Protein AF-A0A8T4TEM1-F1 (afdb_monomer_lite)

Secondary structure (DSSP, 8-state):
-HHHHHHHS--EEEEE-----SS-S---HHHHHHTHHHHTT---S--GGGG-HHHHHHHHHHHHHHHHSSEEEEEEEETHHHH-GGGHHHHHHHHHH-SEEEEEE----GGGT-B-TTS-B---SSSSSS-EEEEEEEE-SS---EEEEEE--S-HHHHHHHHHH--GGGS-PEEP---TTT--SS----TTHHHHTTSPPHHHH-S---PPP--S-HHHH--SSHHHHHHHHHHHHTT--TTTHHHHTT-TTHHHHHHHHHHS---GGG-----SBTTB-

Structure (mmCIF, N/CA/C/O backbone):
data_AF-A0A8T4TEM1-F1
#
_entry.id   AF-A0A8T4TEM1-F1
#
loop_
_atom_site.group_PDB
_atom_site.id
_atom_site.type_symbol
_atom_site.label_atom_id
_atom_site.label_alt_id
_atom_site.label_comp_id
_atom_site.label_asym_id
_atom_site.label_entity_id
_atom_site.label_seq_id
_atom_site.pdbx_PDB_ins_code
_atom_site.Cartn_x
_atom_site.Cartn_y
_atom_site.Cartn_z
_atom_site.occupancy
_atom_site.B_iso_or_equiv
_atom_site.auth_seq_id
_atom_site.auth_comp_id
_atom_site.auth_asym_id
_atom_site.auth_atom_id
_atom_site.pdbx_PDB_model_num
ATOM 1 N N . MET A 1 1 ? -19.093 11.225 30.594 1.00 47.06 1 MET A N 1
ATOM 2 C CA . MET A 1 1 ? -18.713 10.011 29.829 1.00 47.06 1 MET A CA 1
ATOM 3 C C . MET A 1 1 ? -17.243 9.981 29.394 1.00 47.06 1 MET A C 1
ATOM 5 O O . MET A 1 1 ? -16.622 8.946 29.568 1.00 47.06 1 MET A O 1
ATOM 9 N N . ALA A 1 2 ? -16.637 11.070 28.895 1.00 47.75 2 ALA A N 1
ATOM 10 C CA . ALA A 1 2 ? -15.212 11.059 28.507 1.00 47.75 2 ALA A CA 1
ATOM 11 C C . ALA A 1 2 ? -14.227 10.836 29.682 1.00 47.75 2 ALA A C 1
ATOM 13 O O . ALA A 1 2 ? -13.204 10.177 29.510 1.00 47.75 2 ALA A O 1
ATOM 14 N N . ASN A 1 3 ? -14.547 11.335 30.885 1.00 43.72 3 ASN A N 1
ATOM 15 C CA . ASN A 1 3 ? -13.678 11.196 32.065 1.00 43.72 3 ASN A CA 1
ATOM 16 C C . ASN A 1 3 ? -13.682 9.786 32.682 1.00 43.72 3 ASN A C 1
ATOM 18 O O . ASN A 1 3 ? -12.648 9.357 33.178 1.00 43.72 3 ASN A O 1
ATOM 22 N N . SER A 1 4 ? -14.787 9.035 32.604 1.00 50.84 4 SER A N 1
ATOM 23 C CA . SER A 1 4 ? -14.849 7.654 33.114 1.00 50.84 4 SER A CA 1
ATOM 24 C C . SER A 1 4 ? -14.088 6.669 32.219 1.00 50.84 4 SER A C 1
ATOM 26 O O . SER A 1 4 ? -13.421 5.765 32.712 1.00 50.84 4 SER A O 1
ATOM 28 N N . ILE A 1 5 ? -14.086 6.894 30.900 1.00 52.56 5 ILE A N 1
ATOM 29 C CA . ILE A 1 5 ? -13.295 6.100 29.946 1.00 52.56 5 ILE A CA 1
ATOM 30 C C . ILE A 1 5 ? -11.786 6.327 30.138 1.00 52.56 5 ILE A C 1
ATOM 32 O O . ILE A 1 5 ? -11.020 5.373 30.057 1.00 52.56 5 ILE A O 1
ATOM 36 N N . LYS A 1 6 ? -11.354 7.559 30.444 1.00 47.91 6 LYS A N 1
ATOM 37 C CA . LYS A 1 6 ? -9.935 7.882 30.685 1.00 47.91 6 LYS A CA 1
ATOM 38 C C . LYS A 1 6 ? -9.348 7.230 31.945 1.00 47.91 6 LYS A C 1
ATOM 40 O O . LYS A 1 6 ? -8.135 7.065 31.999 1.00 47.91 6 LYS A O 1
ATOM 45 N N . LEU A 1 7 ? -10.178 6.890 32.935 1.00 51.00 7 LEU A N 1
ATOM 46 C CA . LEU A 1 7 ? -9.724 6.432 34.254 1.00 51.00 7 LEU A CA 1
ATOM 47 C C . LEU A 1 7 ? -9.862 4.916 34.466 1.00 51.00 7 LEU A C 1
ATOM 49 O O . LEU A 1 7 ? -9.067 4.346 35.205 1.00 51.00 7 LEU A O 1
ATOM 53 N N . GLU A 1 8 ? -10.811 4.244 33.804 1.00 54.62 8 GLU A N 1
ATOM 54 C CA . GLU A 1 8 ? -11.100 2.824 34.083 1.00 54.62 8 GLU A CA 1
ATOM 55 C C . GLU A 1 8 ? -10.641 1.846 32.988 1.00 54.62 8 GLU A C 1
ATOM 57 O O . GLU A 1 8 ? -10.523 0.645 33.241 1.00 54.62 8 GLU A O 1
ATOM 62 N N . LYS A 1 9 ? -10.390 2.317 31.756 1.00 58.56 9 LYS A N 1
ATOM 63 C CA . LYS A 1 9 ? -9.962 1.466 30.630 1.00 58.56 9 LYS A CA 1
ATOM 64 C C . LYS A 1 9 ? -8.954 2.216 29.754 1.00 58.56 9 LYS A C 1
ATOM 66 O O . LYS A 1 9 ? -9.373 3.096 29.007 1.00 58.56 9 LYS A O 1
ATOM 71 N N . PRO A 1 10 ? -7.653 1.875 29.777 1.00 71.56 10 PRO A N 1
ATOM 72 C CA . PRO A 1 10 ? -6.675 2.536 28.920 1.00 71.56 10 PRO A CA 1
ATOM 73 C C . PRO A 1 10 ? -6.972 2.212 27.448 1.00 71.56 10 PRO A C 1
ATOM 75 O O . PRO A 1 10 ? -6.644 1.135 26.954 1.00 71.56 10 PRO A O 1
ATOM 78 N N . ILE A 1 11 ? -7.634 3.133 26.743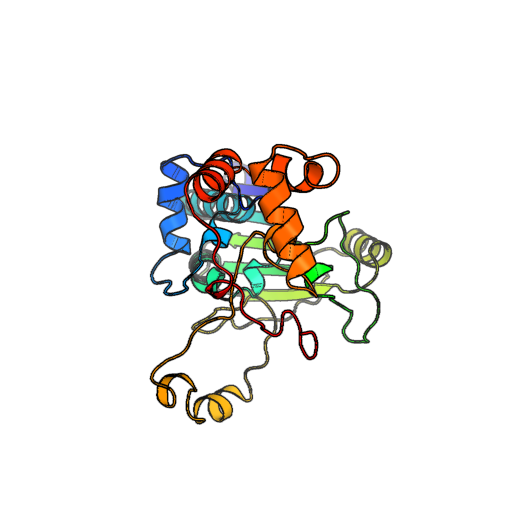 1.00 79.62 11 ILE A N 1
ATOM 79 C CA . ILE A 1 11 ? -7.785 3.074 25.287 1.00 79.62 11 ILE A CA 1
ATOM 80 C C . ILE A 1 11 ? -6.488 3.607 24.687 1.00 79.62 11 ILE A C 1
ATOM 82 O O . ILE A 1 11 ? -6.204 4.802 24.773 1.00 79.62 11 ILE A O 1
ATOM 86 N N . LEU A 1 12 ? -5.702 2.724 24.072 1.00 91.25 12 LEU A N 1
ATOM 87 C CA . LEU A 1 12 ? -4.496 3.134 23.365 1.00 91.25 12 LEU A CA 1
ATOM 88 C C . LEU A 1 12 ? -4.867 3.722 22.000 1.00 91.25 12 LEU A C 1
ATOM 90 O O . LEU A 1 12 ? -5.517 3.063 21.190 1.00 91.25 12 LEU A O 1
ATOM 94 N N . VAL A 1 13 ? -4.405 4.940 21.730 1.00 94.50 13 VAL A N 1
ATOM 95 C CA . VAL A 1 13 ? -4.545 5.596 20.428 1.00 94.50 13 VAL A CA 1
ATOM 96 C C . VAL A 1 13 ? -3.155 5.858 19.861 1.00 94.50 13 VAL A C 1
ATOM 98 O O . VAL A 1 13 ? -2.323 6.479 20.519 1.00 94.50 13 VAL A O 1
ATOM 101 N N . ILE A 1 14 ? -2.899 5.376 18.645 1.00 95.50 14 ILE A N 1
ATOM 102 C CA . ILE A 1 14 ? -1.660 5.630 17.900 1.00 95.50 14 ILE A CA 1
ATOM 103 C C . ILE A 1 14 ? -2.021 6.402 16.638 1.00 95.50 14 ILE A C 1
ATOM 105 O O . ILE A 1 14 ? -2.813 5.925 15.830 1.00 95.50 14 ILE A O 1
ATOM 109 N N . MET A 1 15 ? -1.434 7.579 16.447 1.00 95.69 15 MET A N 1
ATOM 110 C CA . MET A 1 15 ? -1.676 8.401 15.262 1.00 95.69 15 MET A CA 1
ATOM 111 C C . MET A 1 15 ? -0.371 8.892 14.651 1.00 95.69 15 MET A C 1
ATOM 113 O O . MET A 1 15 ? 0.626 9.025 15.360 1.00 95.69 15 MET A O 1
ATOM 117 N N . GLY A 1 16 ? -0.375 9.178 13.349 1.00 93.25 16 GLY A N 1
ATOM 118 C CA . GLY A 1 16 ? 0.769 9.827 12.714 1.00 93.25 16 GLY A CA 1
ATOM 119 C C . GLY A 1 16 ? 0.782 9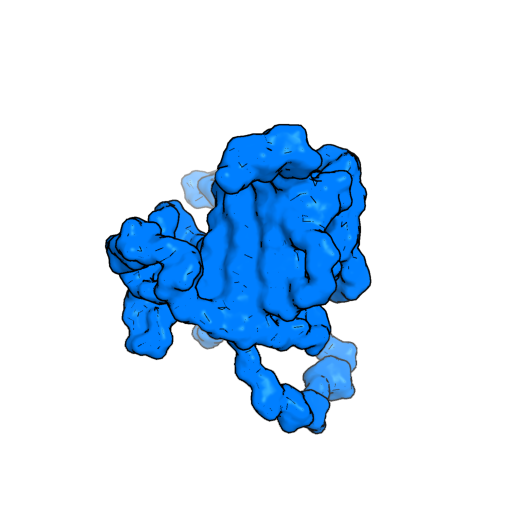.792 11.190 1.00 93.25 16 GLY A C 1
ATOM 120 O O . GLY A 1 16 ? -0.007 9.107 10.544 1.00 93.25 16 GLY A O 1
ATOM 121 N N . ASN A 1 17 ? 1.739 10.528 10.635 1.00 95.62 17 ASN A N 1
ATOM 122 C CA . ASN A 1 17 ? 2.166 10.436 9.245 1.00 95.62 17 ASN A CA 1
ATOM 123 C C . ASN A 1 17 ? 3.531 9.721 9.220 1.00 95.62 17 ASN A C 1
ATOM 125 O O . ASN A 1 17 ? 4.557 10.389 9.373 1.00 95.62 17 ASN A O 1
ATOM 129 N N . PRO A 1 18 ? 3.572 8.376 9.177 1.00 92.00 18 PRO A N 1
ATOM 130 C CA . PRO A 1 18 ? 4.833 7.645 9.189 1.00 92.00 18 PRO A CA 1
ATOM 131 C C . PRO A 1 18 ? 5.673 7.941 7.936 1.00 92.00 18 PRO A C 1
ATOM 133 O O . PRO A 1 18 ? 5.114 8.245 6.889 1.00 92.00 18 PRO A O 1
ATOM 136 N N . PRO A 1 19 ? 7.008 7.827 8.005 1.00 86.19 19 PRO A N 1
ATOM 137 C CA . PRO A 1 19 ? 7.871 8.076 6.852 1.00 86.19 19 PRO A CA 1
ATOM 138 C C . PRO A 1 19 ? 7.664 7.032 5.743 1.00 86.19 19 PRO A C 1
ATOM 140 O O . PRO A 1 19 ? 7.409 5.861 6.025 1.00 86.19 19 PRO A O 1
ATOM 143 N N . TYR A 1 20 ? 7.798 7.455 4.480 1.00 85.00 20 TYR A N 1
ATOM 144 C CA . TYR A 1 20 ? 7.671 6.594 3.295 1.00 85.00 20 TYR A CA 1
ATOM 145 C C . TYR A 1 20 ? 9.069 6.322 2.729 1.00 85.00 20 TYR A C 1
ATOM 147 O O . TYR A 1 20 ? 9.632 7.156 2.019 1.00 85.00 20 TYR A O 1
ATOM 155 N N . SER A 1 21 ? 9.660 5.183 3.082 1.00 82.56 21 SER A N 1
ATOM 156 C CA . SER A 1 21 ? 11.020 4.821 2.679 1.00 82.56 21 SER A CA 1
ATOM 157 C C . SER A 1 21 ? 11.186 3.308 2.585 1.00 82.56 21 SER A C 1
ATOM 159 O O . SER A 1 21 ? 11.299 2.607 3.591 1.00 82.56 21 SER A O 1
ATOM 161 N N . VAL A 1 22 ? 11.258 2.803 1.349 1.00 63.78 22 VAL A N 1
ATOM 162 C CA . VAL A 1 22 ? 11.548 1.387 1.059 1.00 63.78 22 VAL A CA 1
ATOM 163 C C . VAL A 1 22 ? 12.987 1.029 1.452 1.00 63.78 22 VAL A C 1
ATOM 165 O O . VAL A 1 22 ? 13.247 -0.058 1.969 1.00 63.78 22 VAL A O 1
ATOM 168 N N . SER A 1 23 ? 13.940 1.949 1.265 1.00 73.62 23 SER A N 1
ATOM 169 C CA . SER A 1 23 ? 15.321 1.830 1.753 1.00 73.62 23 SER A CA 1
ATOM 170 C C . SER A 1 23 ? 15.410 2.241 3.224 1.00 73.62 23 SER A C 1
ATOM 172 O O . SER A 1 23 ? 16.085 3.202 3.589 1.00 73.62 23 SER A O 1
ATOM 174 N N . SER A 1 24 ? 14.678 1.517 4.061 1.00 69.25 24 SER A N 1
ATOM 175 C CA . SER A 1 24 ? 14.515 1.818 5.477 1.00 69.25 24 SER A CA 1
ATOM 176 C C . SER A 1 24 ? 15.839 1.784 6.250 1.00 69.25 24 SER A C 1
ATOM 178 O O . SER A 1 24 ? 16.618 0.827 6.154 1.00 69.25 24 SER A O 1
ATOM 180 N N . SER A 1 25 ? 16.048 2.796 7.094 1.00 69.94 25 SER A N 1
ATOM 181 C CA . SER A 1 25 ? 17.110 2.812 8.112 1.00 69.94 25 SER A CA 1
ATOM 182 C C . SER A 1 25 ? 16.730 1.996 9.356 1.00 69.94 25 SER A C 1
ATOM 184 O O . SER A 1 25 ? 17.594 1.620 10.147 1.00 69.94 25 SER A O 1
ATOM 186 N N . ASN A 1 26 ? 15.444 1.670 9.532 1.00 70.94 26 ASN A N 1
ATOM 187 C CA . ASN A 1 26 ? 14.944 0.884 10.655 1.00 70.94 26 ASN A CA 1
ATOM 188 C C . ASN A 1 26 ? 15.112 -0.622 10.399 1.00 70.94 26 ASN A C 1
ATOM 190 O O . ASN A 1 26 ? 14.206 -1.315 9.921 1.00 70.94 26 ASN A O 1
ATOM 194 N N . LYS A 1 27 ? 16.304 -1.130 10.718 1.00 81.12 27 LYS A N 1
ATOM 195 C CA . LYS A 1 27 ? 16.705 -2.533 10.513 1.00 81.12 27 LYS A CA 1
ATOM 196 C C . LYS A 1 27 ? 16.926 -3.299 11.819 1.00 81.12 27 LYS A C 1
ATOM 198 O O . LYS A 1 27 ? 17.686 -4.260 11.839 1.00 81.12 27 LYS A O 1
ATOM 203 N N . SER A 1 28 ? 16.290 -2.881 12.916 1.00 87.12 28 SER A N 1
ATOM 204 C CA . SER A 1 28 ? 16.418 -3.616 14.181 1.00 87.12 28 SER A CA 1
ATOM 205 C C . SER A 1 28 ? 15.922 -5.062 14.033 1.00 87.12 28 SER A C 1
ATOM 207 O O . SER A 1 28 ? 14.919 -5.326 13.365 1.00 87.12 28 SER A O 1
ATOM 209 N N . GLU A 1 29 ? 16.593 -6.020 14.676 1.00 90.88 29 GLU A N 1
ATOM 210 C CA . GLU A 1 29 ? 16.186 -7.434 14.616 1.00 90.88 29 GLU A CA 1
ATOM 211 C C . GLU A 1 29 ? 14.743 -7.640 15.089 1.00 90.88 29 GLU A C 1
ATOM 213 O O . GLU A 1 29 ? 13.999 -8.461 14.548 1.00 90.88 29 GLU A O 1
ATOM 218 N N . TRP A 1 30 ? 14.325 -6.837 16.070 1.00 93.31 30 TRP A N 1
ATOM 219 C CA . TRP A 1 30 ? 12.977 -6.844 16.614 1.00 93.31 30 TRP A CA 1
ATOM 220 C C . TRP A 1 30 ? 11.912 -6.533 15.552 1.00 93.31 30 TRP A C 1
ATOM 222 O O . TRP A 1 30 ? 10.980 -7.325 15.383 1.00 93.31 30 TRP A O 1
ATOM 232 N N . ILE A 1 31 ? 12.055 -5.434 14.792 1.00 90.06 31 ILE A N 1
ATOM 233 C CA . ILE A 1 31 ? 11.062 -5.081 13.764 1.00 90.06 31 ILE A CA 1
ATOM 234 C C . ILE A 1 31 ? 11.095 -6.073 12.601 1.00 90.06 31 ILE A C 1
ATOM 236 O O . ILE A 1 31 ? 10.043 -6.439 12.082 1.00 90.06 31 ILE A O 1
ATOM 240 N N . ILE A 1 32 ? 12.276 -6.581 12.235 1.00 90.56 32 ILE A N 1
ATOM 241 C CA . ILE A 1 32 ? 12.422 -7.597 11.183 1.00 90.56 32 ILE A CA 1
ATOM 242 C C . ILE A 1 32 ? 11.679 -8.879 11.572 1.00 90.56 32 ILE A C 1
ATOM 244 O O . ILE A 1 32 ? 10.962 -9.453 10.749 1.00 90.56 32 ILE A O 1
ATOM 248 N N . LYS A 1 33 ? 11.800 -9.319 12.831 1.00 94.25 33 LYS A N 1
ATOM 249 C CA . LYS A 1 33 ? 11.066 -10.482 13.345 1.00 94.25 33 LYS A CA 1
ATOM 250 C C . LYS A 1 33 ? 9.558 -10.243 13.327 1.00 94.25 33 LYS A C 1
ATOM 252 O O . LYS A 1 33 ? 8.823 -11.133 12.914 1.00 94.25 33 LYS A O 1
ATOM 257 N N . LEU A 1 34 ? 9.113 -9.053 13.726 1.00 93.88 34 LEU A N 1
ATOM 258 C CA . LEU A 1 34 ? 7.698 -8.683 13.754 1.00 93.88 34 LEU A CA 1
ATOM 259 C C . LEU A 1 34 ? 7.076 -8.615 12.345 1.00 93.88 34 LEU A C 1
ATOM 261 O O . LEU A 1 34 ? 5.932 -9.013 12.135 1.00 93.88 34 LEU A O 1
ATOM 265 N N . MET A 1 35 ? 7.853 -8.158 11.362 1.00 95.38 35 MET A N 1
ATOM 266 C CA . MET A 1 35 ? 7.457 -8.067 9.955 1.00 95.38 35 MET A CA 1
ATOM 267 C C . MET A 1 35 ? 7.279 -9.426 9.265 1.00 95.38 35 MET A C 1
ATOM 269 O O . MET A 1 35 ? 6.692 -9.475 8.182 1.00 95.38 35 MET A O 1
ATOM 273 N N . LYS A 1 36 ? 7.738 -10.535 9.865 1.00 95.19 36 LYS A N 1
ATOM 274 C CA . LYS A 1 36 ? 7.571 -11.882 9.288 1.00 95.19 36 LYS A CA 1
ATOM 275 C C . LYS A 1 36 ? 6.104 -12.234 9.042 1.00 95.19 36 LYS A C 1
ATOM 277 O O . LYS A 1 36 ? 5.812 -12.861 8.028 1.00 95.19 36 LYS A O 1
ATOM 282 N N . ASP A 1 37 ? 5.192 -11.769 9.895 1.00 94.56 37 ASP A N 1
ATOM 283 C CA . ASP A 1 37 ? 3.752 -12.023 9.745 1.00 94.56 37 ASP A CA 1
ATOM 284 C C . ASP A 1 37 ? 3.210 -11.452 8.425 1.00 94.56 37 ASP A C 1
ATOM 286 O O . ASP A 1 37 ? 2.434 -12.099 7.726 1.00 94.56 37 ASP A O 1
ATOM 290 N N . TYR A 1 38 ? 3.701 -10.279 8.014 1.00 96.56 38 TYR A N 1
ATOM 291 C CA . TYR A 1 38 ? 3.299 -9.625 6.764 1.00 96.56 38 TYR A CA 1
ATOM 292 C C . TYR A 1 38 ? 3.938 -10.241 5.516 1.00 96.56 38 TYR A C 1
ATOM 294 O O . TYR A 1 38 ? 3.522 -9.925 4.402 1.00 96.56 38 TYR A O 1
ATOM 302 N N . LYS A 1 39 ? 4.940 -11.109 5.681 1.00 95.25 39 LYS A N 1
ATOM 303 C CA . LYS A 1 39 ? 5.686 -11.742 4.581 1.00 95.25 39 LYS A CA 1
ATOM 304 C C . LYS A 1 39 ? 5.442 -13.246 4.467 1.00 95.25 39 LYS A C 1
ATOM 306 O O . LYS A 1 39 ? 6.010 -13.898 3.593 1.00 95.25 39 LYS A O 1
ATOM 311 N N . LYS A 1 40 ? 4.623 -13.807 5.355 1.00 93.81 40 LYS A N 1
ATOM 312 C CA . LYS A 1 40 ? 4.403 -15.247 5.468 1.00 93.81 40 LYS A CA 1
ATOM 313 C C . LYS A 1 40 ? 3.777 -15.826 4.192 1.00 93.81 40 LYS A C 1
ATOM 315 O O . LYS A 1 40 ? 2.823 -15.270 3.663 1.00 93.81 40 LYS A O 1
ATOM 320 N N . ASP A 1 41 ? 4.272 -16.962 3.709 1.00 90.25 41 ASP A N 1
ATOM 321 C CA . ASP A 1 41 ? 3.706 -17.695 2.561 1.00 90.25 41 ASP A CA 1
ATOM 322 C C . ASP A 1 41 ? 3.561 -16.858 1.264 1.00 90.25 41 ASP A C 1
ATOM 324 O O . ASP A 1 41 ? 2.704 -17.130 0.417 1.00 90.25 41 ASP A O 1
ATOM 328 N N . LEU A 1 42 ? 4.381 -15.813 1.096 1.00 92.06 42 LEU A N 1
ATOM 329 C CA . LEU A 1 42 ? 4.498 -15.084 -0.167 1.00 92.06 42 LEU A CA 1
ATOM 330 C C . LEU A 1 42 ? 5.441 -15.833 -1.114 1.00 92.06 42 LEU A C 1
ATOM 332 O O . LEU A 1 42 ? 6.491 -16.319 -0.700 1.00 92.06 42 LEU A O 1
ATOM 336 N N . LYS A 1 43 ? 5.052 -15.927 -2.389 1.00 88.56 43 LYS A N 1
ATOM 337 C CA . LYS A 1 43 ? 5.814 -16.620 -3.448 1.00 88.56 43 LYS A CA 1
ATOM 338 C C . LYS A 1 43 ? 6.318 -15.658 -4.527 1.00 88.56 43 LYS A C 1
ATOM 340 O O . LYS A 1 43 ? 6.908 -16.077 -5.517 1.00 88.56 43 LYS A O 1
ATOM 345 N N . GLU A 1 44 ? 6.046 -14.368 -4.367 1.00 89.62 44 GLU A N 1
ATOM 346 C CA . GLU A 1 44 ? 6.443 -13.326 -5.299 1.00 89.62 44 GLU A CA 1
ATOM 347 C C . GLU A 1 44 ? 7.954 -13.132 -5.281 1.00 89.62 44 GLU A C 1
ATOM 349 O O . GLU A 1 44 ? 8.582 -13.114 -4.225 1.00 89.62 44 GLU A O 1
ATOM 354 N N . ARG A 1 45 ? 8.526 -12.918 -6.468 1.00 83.25 45 ARG A N 1
ATOM 355 C CA . ARG A 1 45 ? 9.976 -12.756 -6.640 1.00 83.25 45 ARG A CA 1
ATOM 356 C C . ARG A 1 45 ? 10.531 -11.542 -5.893 1.00 83.25 45 ARG A C 1
ATOM 358 O O . ARG A 1 45 ? 11.641 -11.604 -5.382 1.00 83.25 45 ARG A O 1
ATOM 365 N N . ASN A 1 46 ? 9.770 -10.447 -5.835 1.00 86.75 46 ASN A N 1
ATOM 366 C CA . ASN A 1 46 ? 10.173 -9.228 -5.142 1.00 86.75 46 ASN A CA 1
ATOM 367 C C . ASN A 1 46 ? 9.146 -8.832 -4.075 1.00 86.75 46 ASN A C 1
ATOM 369 O O . ASN A 1 46 ? 8.085 -8.294 -4.390 1.00 86.75 46 ASN A O 1
ATOM 373 N N . ILE A 1 47 ? 9.500 -9.068 -2.812 1.00 90.88 47 ILE A N 1
ATOM 374 C CA . ILE A 1 47 ? 8.726 -8.646 -1.636 1.00 90.88 47 ILE A CA 1
ATOM 375 C C . ILE A 1 47 ? 9.396 -7.500 -0.865 1.00 90.88 47 ILE A C 1
ATOM 377 O O . ILE A 1 47 ? 8.892 -7.101 0.182 1.00 90.88 47 ILE A O 1
ATOM 381 N N . GLN A 1 48 ? 10.510 -6.955 -1.373 1.00 88.56 48 GLN A N 1
ATOM 382 C CA . GLN A 1 48 ? 11.242 -5.852 -0.742 1.00 88.56 48 GLN A CA 1
ATOM 383 C C . GLN A 1 48 ? 10.363 -4.630 -0.429 1.00 88.56 48 GLN A C 1
ATOM 385 O O . GLN A 1 48 ? 10.574 -4.036 0.626 1.00 88.56 48 GLN A O 1
ATOM 390 N N . PRO A 1 49 ? 9.349 -4.249 -1.240 1.00 91.88 49 PRO A N 1
ATOM 391 C CA . PRO A 1 49 ? 8.518 -3.099 -0.890 1.00 91.88 49 PRO A CA 1
ATOM 392 C C . PRO A 1 49 ? 7.733 -3.269 0.422 1.00 91.88 49 PRO A C 1
ATOM 394 O O . PRO 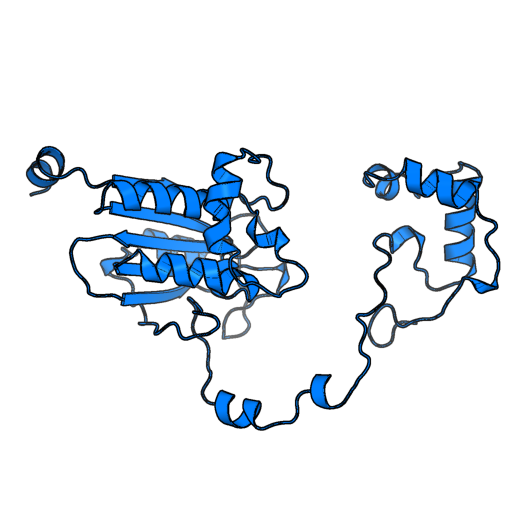A 1 49 ? 7.294 -2.275 0.984 1.00 91.88 49 PRO A O 1
ATOM 397 N N . LEU A 1 50 ? 7.602 -4.492 0.960 1.00 93.56 50 LEU A N 1
ATOM 398 C CA . LEU A 1 50 ? 7.030 -4.715 2.294 1.00 93.56 50 LEU A CA 1
ATOM 399 C C . LEU A 1 50 ? 7.925 -4.212 3.437 1.00 93.56 50 LEU A C 1
ATOM 401 O O . LEU A 1 50 ? 7.455 -4.132 4.567 1.00 93.56 50 LEU A O 1
ATOM 405 N N . ASP A 1 51 ? 9.196 -3.898 3.176 1.00 92.31 51 ASP A N 1
ATOM 406 C CA . ASP A 1 51 ? 10.128 -3.329 4.159 1.00 92.31 51 ASP A CA 1
ATOM 407 C C . ASP A 1 51 ? 10.046 -1.804 4.290 1.00 92.31 51 ASP A C 1
ATOM 409 O O . ASP A 1 51 ? 10.849 -1.222 5.026 1.00 92.31 51 ASP A O 1
ATOM 413 N N . ASP A 1 52 ? 9.087 -1.170 3.613 1.00 94.19 52 ASP A N 1
ATOM 414 C CA . ASP A 1 52 ? 8.840 0.264 3.731 1.00 94.19 52 ASP A CA 1
ATOM 415 C C . ASP A 1 52 ? 8.541 0.667 5.188 1.00 94.19 52 ASP A C 1
ATOM 417 O O . ASP A 1 52 ? 7.823 -0.024 5.923 1.00 94.19 52 ASP A O 1
ATOM 421 N N . ASP A 1 53 ? 9.101 1.795 5.620 1.00 93.81 53 ASP A N 1
ATOM 422 C CA . ASP A 1 53 ? 8.972 2.298 6.984 1.00 93.81 53 ASP A CA 1
ATOM 423 C C . ASP A 1 53 ? 7.520 2.557 7.411 1.00 93.81 53 ASP A C 1
ATOM 425 O O . ASP A 1 53 ? 7.183 2.324 8.578 1.00 93.81 53 ASP A O 1
ATOM 429 N N . TYR A 1 54 ? 6.622 2.935 6.495 1.00 95.69 54 TYR A N 1
ATOM 430 C CA . TYR A 1 54 ? 5.207 3.096 6.851 1.00 95.69 54 TYR A CA 1
ATOM 431 C C . TYR A 1 54 ? 4.551 1.753 7.195 1.00 95.69 54 TYR A C 1
ATOM 433 O O . TYR A 1 54 ? 3.729 1.677 8.111 1.00 95.69 54 TYR A O 1
ATOM 441 N N . ILE A 1 55 ? 4.953 0.670 6.523 1.00 96.75 55 ILE A N 1
ATOM 442 C CA . ILE A 1 55 ? 4.454 -0.681 6.800 1.00 96.75 55 ILE A CA 1
ATOM 443 C C . ILE A 1 55 ? 4.983 -1.153 8.154 1.00 96.75 55 ILE A C 1
ATOM 445 O O . ILE A 1 55 ? 4.220 -1.692 8.962 1.00 96.75 55 ILE A O 1
ATOM 449 N N . LYS A 1 56 ? 6.264 -0.892 8.443 1.00 95.56 56 LYS A N 1
ATOM 450 C CA . LYS A 1 56 ? 6.863 -1.170 9.757 1.00 95.56 56 LYS A CA 1
ATOM 451 C C . LYS A 1 56 ? 6.151 -0.411 10.868 1.00 95.56 56 LYS A C 1
ATOM 453 O O . LYS A 1 56 ? 5.879 -0.995 11.917 1.00 95.56 56 LYS A O 1
ATOM 458 N N . PHE A 1 57 ? 5.796 0.852 10.635 1.00 96.12 57 PHE A N 1
ATOM 459 C CA . PHE A 1 57 ? 5.007 1.634 11.581 1.00 96.12 57 PHE A CA 1
ATOM 460 C C . PHE A 1 57 ? 3.627 1.013 11.817 1.00 96.12 57 PHE A C 1
ATOM 462 O O . PHE A 1 57 ? 3.242 0.819 12.970 1.00 96.12 57 PHE A O 1
ATOM 469 N N . ILE A 1 58 ? 2.905 0.627 10.757 1.00 97.31 58 ILE A N 1
ATOM 470 C CA . ILE A 1 58 ? 1.605 -0.053 10.884 1.00 97.31 58 ILE A CA 1
ATOM 471 C C . ILE A 1 58 ? 1.757 -1.347 11.688 1.00 97.31 58 ILE A C 1
ATOM 473 O O . ILE A 1 58 ? 0.969 -1.598 12.599 1.00 97.31 58 ILE A O 1
ATOM 477 N N . ARG A 1 59 ? 2.783 -2.157 11.403 1.00 96.94 59 ARG A N 1
ATOM 478 C CA . ARG A 1 59 ? 3.024 -3.418 12.116 1.00 96.94 59 ARG A CA 1
ATOM 479 C C . ARG A 1 59 ? 3.369 -3.192 13.591 1.00 96.94 59 ARG A C 1
ATOM 481 O O . ARG A 1 59 ? 2.857 -3.925 14.442 1.00 96.94 59 ARG A O 1
ATOM 488 N N . PHE A 1 60 ? 4.199 -2.190 13.893 1.00 95.69 60 PHE A N 1
ATOM 489 C CA . PHE A 1 60 ? 4.506 -1.748 15.258 1.00 95.69 60 PHE A CA 1
ATOM 490 C C . PHE A 1 60 ? 3.231 -1.327 15.995 1.00 95.69 60 PHE A C 1
ATOM 492 O O . PHE A 1 60 ? 2.973 -1.784 17.110 1.00 95.69 60 PHE A O 1
ATOM 499 N N . ALA A 1 61 ? 2.417 -0.485 15.359 1.00 96.00 61 ALA A N 1
ATOM 500 C CA . ALA A 1 61 ? 1.187 0.027 15.937 1.00 96.00 61 ALA A CA 1
ATOM 501 C C . ALA A 1 61 ? 0.183 -1.110 16.182 1.00 96.00 61 ALA A C 1
ATOM 503 O O . ALA A 1 61 ? -0.365 -1.211 17.278 1.00 96.00 61 ALA A O 1
ATOM 504 N N . GLN A 1 62 ? 0.028 -2.033 15.225 1.00 96.19 62 GLN A N 1
ATOM 505 C CA . GLN A 1 62 ? -0.765 -3.253 15.398 1.00 96.19 62 GLN A CA 1
ATOM 506 C C . GLN A 1 62 ? -0.297 -4.041 16.626 1.00 96.19 62 GLN A C 1
ATOM 508 O O . GLN A 1 62 ? -1.110 -4.364 17.489 1.00 96.19 62 GLN A O 1
ATOM 513 N N . TRP A 1 63 ? 1.008 -4.307 16.747 1.00 95.69 63 TRP A N 1
ATOM 514 C CA . TRP A 1 63 ? 1.562 -5.042 17.887 1.00 95.69 63 TRP A CA 1
ATOM 515 C C . TRP A 1 63 ? 1.263 -4.361 19.229 1.00 95.69 63 TRP A C 1
ATOM 517 O O . TRP A 1 63 ? 0.886 -5.032 20.190 1.00 95.69 63 TRP A O 1
ATOM 527 N N . LYS A 1 64 ? 1.380 -3.030 19.304 1.00 93.88 64 LYS A N 1
ATOM 528 C CA . LYS A 1 64 ? 1.047 -2.262 20.514 1.00 93.88 64 LYS A CA 1
ATOM 529 C C . LYS A 1 64 ? -0.437 -2.341 20.880 1.00 93.88 64 LYS A C 1
ATOM 531 O O . LYS A 1 64 ? -0.764 -2.445 22.065 1.00 93.88 64 LYS A O 1
ATOM 536 N N . ILE A 1 65 ? -1.328 -2.309 19.890 1.00 93.44 65 ILE A N 1
ATOM 537 C CA . ILE A 1 65 ? -2.776 -2.441 20.106 1.00 93.44 65 ILE A CA 1
ATOM 538 C C . ILE A 1 65 ? -3.140 -3.858 20.561 1.00 93.44 65 ILE A C 1
ATOM 540 O O . ILE A 1 65 ? -3.961 -4.012 21.464 1.00 93.44 65 ILE A O 1
ATOM 544 N N . GLU A 1 66 ? -2.490 -4.890 20.016 1.00 91.19 66 GLU A N 1
ATOM 545 C CA . GLU A 1 66 ? -2.680 -6.283 20.447 1.00 91.19 66 GLU A CA 1
ATOM 546 C C . GLU A 1 66 ? -2.411 -6.467 21.950 1.00 91.19 66 GLU A C 1
ATOM 548 O O . GLU A 1 66 ? -3.143 -7.208 22.606 1.00 91.19 66 GLU A O 1
ATOM 553 N N . GLN A 1 67 ? -1.435 -5.745 22.518 1.00 90.19 67 GLN A N 1
ATOM 554 C CA . GLN A 1 67 ? -1.155 -5.798 23.960 1.00 90.19 67 GLN A CA 1
ATOM 555 C C . GLN A 1 67 ? -2.268 -5.159 24.807 1.00 90.19 67 GLN A C 1
ATOM 557 O O . GLN A 1 67 ? -2.551 -5.628 25.907 1.00 90.19 67 GLN A O 1
ATOM 562 N N . ASN A 1 68 ? -2.921 -4.109 24.297 1.00 85.62 68 ASN A N 1
ATOM 563 C CA . ASN A 1 68 ? -3.949 -3.359 25.029 1.00 85.62 68 ASN A CA 1
ATOM 564 C C . ASN A 1 68 ? -5.377 -3.882 24.802 1.00 85.62 68 ASN A C 1
ATOM 566 O O . ASN A 1 68 ? -6.291 -3.487 25.524 1.00 85.62 68 ASN A O 1
ATOM 570 N N . LYS A 1 69 ? -5.586 -4.788 23.831 1.00 85.69 69 LYS A N 1
ATOM 571 C CA . LYS A 1 69 ? -6.867 -5.426 23.438 1.00 85.69 69 LYS A CA 1
ATOM 572 C C . LYS A 1 69 ? -7.992 -4.479 22.992 1.00 85.69 69 LYS A C 1
ATOM 574 O O . LYS A 1 69 ? -8.921 -4.943 22.339 1.00 85.69 69 LYS A O 1
ATOM 579 N N . ILE A 1 70 ? -7.928 -3.194 23.331 1.00 92.00 70 ILE A N 1
ATOM 580 C CA . ILE A 1 70 ? -8.809 -2.112 22.894 1.00 92.00 70 ILE A CA 1
ATOM 581 C C . ILE A 1 70 ? -7.919 -0.945 22.475 1.00 92.00 70 ILE A C 1
ATOM 583 O O . ILE A 1 70 ? -6.980 -0.581 23.184 1.00 92.00 70 ILE A O 1
ATOM 587 N N . GLY A 1 71 ? -8.231 -0.336 21.340 1.00 94.94 71 GLY A N 1
ATOM 588 C CA . GLY A 1 71 ? -7.526 0.849 20.888 1.00 94.94 71 GLY A CA 1
ATOM 589 C C . GLY A 1 71 ? -7.807 1.187 19.435 1.00 94.94 71 GLY A C 1
ATOM 590 O O . GLY A 1 71 ? -8.619 0.542 18.772 1.00 94.94 71 GLY A O 1
ATOM 591 N N . MET A 1 72 ? -7.119 2.208 18.946 1.00 96.25 72 MET A N 1
ATOM 592 C CA . MET A 1 72 ? -7.262 2.700 17.584 1.00 96.25 72 MET A CA 1
ATOM 593 C C . MET A 1 72 ? -5.909 3.104 17.002 1.00 96.25 72 MET A C 1
ATOM 595 O O . MET A 1 72 ? -5.047 3.632 17.705 1.00 96.25 72 MET A O 1
ATOM 599 N N . ILE A 1 73 ? -5.750 2.888 15.700 1.00 97.88 73 ILE A N 1
ATOM 600 C CA . ILE A 1 73 ? -4.674 3.458 14.889 1.00 97.88 73 ILE A CA 1
ATOM 601 C C . ILE A 1 73 ? -5.313 4.434 13.905 1.00 97.88 73 ILE A C 1
ATOM 603 O O . ILE A 1 73 ? -6.295 4.057 13.280 1.00 97.88 73 ILE A O 1
ATOM 607 N N . GLY A 1 74 ? -4.776 5.644 13.754 1.00 98.00 74 GLY A N 1
ATOM 608 C CA . GLY A 1 74 ? -5.224 6.624 12.760 1.00 98.00 74 GLY A CA 1
ATOM 609 C C . GLY A 1 74 ? -4.041 7.246 12.027 1.00 98.00 74 GLY A C 1
ATOM 610 O O . GLY A 1 74 ? -3.280 8.011 12.616 1.00 98.00 74 GLY A O 1
ATOM 611 N N . ILE A 1 75 ? -3.854 6.910 10.755 1.00 98.12 75 ILE A N 1
ATOM 612 C CA . ILE A 1 75 ? -2.662 7.305 9.996 1.00 98.12 75 ILE A CA 1
ATOM 613 C C . ILE A 1 75 ? -3.003 7.840 8.616 1.00 98.12 75 ILE A C 1
ATOM 615 O O . ILE A 1 75 ? -3.998 7.441 8.022 1.00 98.12 75 ILE A O 1
ATOM 619 N N . ILE A 1 76 ? -2.116 8.675 8.082 1.00 98.06 76 ILE A N 1
ATOM 620 C CA . ILE A 1 76 ? -2.030 8.952 6.648 1.00 98.06 76 ILE A CA 1
ATOM 621 C C . ILE A 1 76 ? -0.750 8.319 6.109 1.00 98.06 76 ILE A C 1
ATOM 623 O O . ILE A 1 76 ? 0.330 8.533 6.653 1.00 98.06 76 ILE A O 1
ATOM 627 N N . SER A 1 77 ? -0.865 7.477 5.087 1.00 97.62 77 SER A N 1
ATOM 628 C CA . SER A 1 77 ? 0.269 6.716 4.554 1.00 97.62 77 SER A CA 1
ATOM 629 C C . SER A 1 77 ? 0.152 6.499 3.051 1.00 97.62 77 SER A C 1
ATOM 631 O O . SER A 1 77 ? -0.907 6.738 2.471 1.00 97.62 77 SER A O 1
ATOM 633 N N . ASN A 1 78 ? 1.226 6.018 2.425 1.00 96.94 78 ASN A N 1
ATOM 634 C CA . ASN A 1 78 ? 1.191 5.518 1.054 1.00 96.94 78 ASN A CA 1
ATOM 635 C C . ASN A 1 78 ? 0.057 4.482 0.886 1.00 96.94 78 ASN A C 1
ATOM 637 O O . ASN A 1 78 ? -0.060 3.550 1.681 1.00 96.94 78 ASN A O 1
ATOM 641 N N . ASN A 1 79 ? -0.771 4.630 -0.150 1.00 97.00 79 ASN A N 1
ATOM 642 C CA . ASN A 1 79 ? -1.964 3.802 -0.360 1.00 97.00 79 ASN A CA 1
ATOM 643 C C . ASN A 1 79 ? -1.692 2.445 -1.042 1.00 97.00 79 ASN A C 1
ATOM 645 O O . ASN A 1 79 ? -2.604 1.635 -1.197 1.00 97.00 79 ASN A O 1
ATOM 649 N N . SER A 1 80 ? -0.445 2.150 -1.418 1.00 96.00 80 SER A N 1
ATOM 650 C CA . SER A 1 80 ? -0.085 0.927 -2.156 1.00 96.00 80 SER A CA 1
ATOM 651 C C . SER A 1 80 ? -0.439 -0.381 -1.440 1.00 96.00 80 SER A C 1
ATOM 653 O O . SER A 1 80 ? -0.642 -1.406 -2.098 1.00 96.00 80 SER A O 1
ATOM 655 N N . TYR A 1 81 ? -0.552 -0.378 -0.108 1.00 97.50 81 TYR A N 1
ATOM 656 C CA . TYR A 1 81 ? -0.966 -1.566 0.635 1.00 97.50 81 TYR A CA 1
ATOM 657 C C . TYR A 1 81 ? -2.457 -1.883 0.502 1.00 97.50 81 TYR A C 1
ATOM 659 O O . TYR A 1 81 ? -2.841 -3.021 0.778 1.00 97.50 81 TYR A O 1
ATOM 667 N N . LEU A 1 82 ? -3.294 -0.937 0.063 1.00 98.00 82 LEU A N 1
ATOM 668 C CA . LEU A 1 82 ? -4.730 -1.168 -0.092 1.00 98.00 82 LEU A CA 1
ATOM 669 C C . LEU A 1 82 ? -5.014 -2.182 -1.208 1.00 98.00 82 LEU A C 1
ATOM 671 O O . LEU A 1 82 ? -5.860 -3.065 -1.040 1.00 98.00 82 LEU A O 1
ATOM 675 N N . ASP A 1 83 ? -4.253 -2.118 -2.307 1.00 96.56 83 ASP A N 1
ATOM 676 C CA . ASP A 1 83 ? -4.474 -2.958 -3.487 1.00 96.56 83 ASP A CA 1
ATOM 677 C C . ASP A 1 83 ? -3.233 -3.659 -4.067 1.00 96.56 83 ASP A C 1
ATOM 679 O O . ASP A 1 83 ? -3.350 -4.465 -4.988 1.00 96.56 83 ASP A O 1
ATOM 683 N N . GLY A 1 84 ? -2.040 -3.452 -3.507 1.00 95.62 84 GLY A N 1
ATOM 684 C CA . GLY A 1 84 ? -0.838 -4.126 -3.994 1.00 95.62 84 GLY A CA 1
ATOM 685 C C . GLY A 1 84 ? -0.871 -5.642 -3.751 1.00 95.62 84 GLY A C 1
ATOM 686 O O . GLY A 1 84 ? -1.246 -6.110 -2.672 1.00 95.62 84 GLY A O 1
ATOM 687 N N . VAL A 1 85 ? -0.439 -6.423 -4.742 1.00 94.25 85 VAL A N 1
ATOM 688 C CA . VAL A 1 85 ? -0.501 -7.900 -4.740 1.00 94.25 85 VAL A CA 1
ATOM 689 C C . VAL A 1 85 ? 0.294 -8.532 -3.588 1.00 94.25 85 VAL A C 1
ATOM 691 O O . VAL A 1 85 ? -0.190 -9.459 -2.931 1.00 94.25 85 VAL A O 1
ATOM 694 N N . ILE A 1 86 ? 1.485 -7.998 -3.302 1.00 96.25 86 ILE A N 1
ATOM 695 C CA . ILE A 1 86 ? 2.378 -8.489 -2.239 1.00 96.25 86 ILE A CA 1
ATOM 696 C C . ILE A 1 86 ? 1.862 -8.179 -0.826 1.00 96.25 86 ILE A C 1
ATOM 698 O O . ILE A 1 86 ? 2.210 -8.872 0.122 1.00 96.25 86 ILE A O 1
ATOM 702 N N . HIS A 1 87 ? 0.977 -7.189 -0.669 1.00 97.75 87 HIS A N 1
ATOM 703 C CA . HIS A 1 87 ? 0.456 -6.759 0.635 1.00 97.75 87 HIS A CA 1
ATOM 704 C C . HIS A 1 87 ? -0.700 -7.633 1.144 1.00 97.75 87 HIS A C 1
ATOM 706 O O . HIS A 1 87 ? -1.304 -7.328 2.171 1.00 97.75 87 HIS A O 1
ATOM 712 N N . ARG A 1 88 ? -1.037 -8.732 0.456 1.00 97.19 88 ARG A N 1
ATOM 713 C CA . ARG A 1 88 ? -2.183 -9.578 0.826 1.00 97.19 88 ARG A CA 1
ATOM 714 C C . ARG A 1 88 ? -2.102 -10.138 2.247 1.00 97.19 88 ARG A C 1
ATOM 716 O O . ARG A 1 88 ? -3.128 -10.231 2.912 1.00 97.19 88 ARG A O 1
ATOM 723 N N . GLN A 1 89 ? -0.901 -10.461 2.730 1.00 97.62 89 GLN A N 1
ATOM 724 C CA . GLN A 1 89 ? -0.721 -10.984 4.087 1.00 97.62 89 GLN A CA 1
ATOM 725 C C . GLN A 1 89 ? -0.785 -9.879 5.132 1.00 97.62 89 GLN A C 1
ATOM 727 O O . GLN A 1 89 ? -1.415 -10.063 6.164 1.00 97.62 89 GLN A O 1
ATOM 732 N N . MET A 1 90 ? -0.243 -8.698 4.825 1.00 97.75 90 MET A N 1
ATOM 733 C CA . MET A 1 90 ? -0.459 -7.501 5.636 1.00 97.75 90 MET A CA 1
ATOM 734 C C . MET A 1 90 ? -1.955 -7.212 5.808 1.00 97.75 90 MET A C 1
ATOM 736 O O . MET A 1 90 ? -2.427 -7.079 6.934 1.00 97.75 90 MET A O 1
ATOM 740 N N . ARG A 1 91 ? -2.728 -7.176 4.714 1.00 98.25 91 ARG A N 1
ATOM 741 C CA . ARG A 1 91 ? -4.182 -6.950 4.783 1.00 98.25 91 ARG A CA 1
ATOM 742 C C . ARG A 1 91 ? -4.889 -8.046 5.576 1.00 98.25 91 ARG A C 1
ATOM 744 O O . ARG A 1 91 ? -5.728 -7.733 6.416 1.00 98.25 91 ARG A O 1
ATOM 751 N N . LYS A 1 92 ? -4.522 -9.314 5.368 1.00 97.94 92 LYS A N 1
ATOM 752 C CA . LYS A 1 92 ? -5.049 -10.446 6.143 1.00 97.94 92 LYS A CA 1
ATOM 753 C C . LYS A 1 92 ? -4.786 -10.289 7.643 1.00 97.94 92 LYS A C 1
ATOM 755 O O . LYS A 1 92 ? -5.703 -10.496 8.435 1.00 97.94 92 LYS A O 1
ATOM 760 N N . GLU A 1 93 ? -3.569 -9.915 8.033 1.00 97.50 93 GLU A N 1
ATOM 761 C CA . GLU A 1 93 ? -3.211 -9.688 9.435 1.00 97.50 93 GLU A CA 1
ATOM 762 C C . GLU A 1 93 ? -4.026 -8.538 10.029 1.00 97.50 93 GLU A C 1
ATOM 764 O O . GLU A 1 93 ? -4.689 -8.745 11.045 1.00 97.50 93 GLU A O 1
ATOM 769 N N . ILE A 1 94 ? -4.101 -7.387 9.355 1.00 97.62 94 ILE A N 1
ATOM 770 C CA . ILE A 1 94 ? -4.923 -6.243 9.785 1.00 97.62 94 ILE A CA 1
ATOM 771 C C . ILE A 1 94 ? -6.388 -6.675 9.982 1.00 97.62 94 ILE A C 1
ATOM 773 O O . ILE A 1 94 ? -6.948 -6.493 11.065 1.00 97.62 94 ILE A O 1
ATOM 777 N N . LEU A 1 95 ? -6.990 -7.338 8.989 1.00 97.44 95 LEU A N 1
ATOM 778 C CA . LEU A 1 95 ? -8.365 -7.854 9.064 1.00 97.44 95 LEU A CA 1
ATOM 779 C C . LEU A 1 95 ? -8.558 -8.874 10.190 1.00 97.44 95 LEU A C 1
ATOM 781 O O . LEU A 1 95 ? -9.654 -9.009 10.736 1.00 97.44 95 LEU A O 1
ATOM 785 N N . SER A 1 96 ? -7.519 -9.633 10.542 1.00 95.50 96 SER A N 1
ATOM 786 C CA . SER A 1 96 ? -7.593 -10.609 11.629 1.00 95.50 96 SER A CA 1
ATOM 787 C C . SER A 1 96 ? -7.667 -9.932 12.998 1.00 95.50 96 SER A C 1
ATOM 789 O O . SER A 1 96 ? -8.399 -10.420 13.864 1.00 95.50 96 SER A O 1
ATOM 791 N N . LYS A 1 97 ? -6.960 -8.806 13.181 1.00 95.50 97 LYS A N 1
ATOM 792 C CA . LYS A 1 97 ? -6.807 -8.144 14.480 1.00 95.50 97 LYS A CA 1
ATOM 793 C C . LYS A 1 97 ? -7.861 -7.086 14.739 1.00 95.50 97 LYS A C 1
ATOM 795 O O . LYS A 1 97 ? -8.367 -7.041 15.859 1.00 95.50 97 LYS A O 1
ATOM 800 N N . PHE A 1 98 ? -8.202 -6.270 13.748 1.00 97.25 98 PHE A N 1
ATOM 801 C CA . PHE A 1 98 ? -9.115 -5.142 13.919 1.00 97.25 98 PHE A CA 1
ATOM 802 C C . PHE A 1 98 ? -10.573 -5.531 13.663 1.00 97.25 98 PHE A C 1
ATOM 804 O O . PHE A 1 98 ? -10.870 -6.497 12.959 1.00 97.25 98 PHE A O 1
ATOM 811 N N . ASN A 1 99 ? -11.472 -4.794 14.309 1.00 96.75 99 ASN A N 1
ATOM 812 C CA . ASN A 1 99 ? -12.916 -4.953 14.202 1.00 96.75 99 ASN A CA 1
ATOM 813 C C . ASN A 1 99 ? -13.453 -4.059 13.088 1.00 96.75 99 ASN A C 1
ATOM 815 O O . ASN A 1 99 ? -14.016 -4.549 12.121 1.00 96.75 99 ASN A O 1
ATOM 819 N N . SER A 1 100 ? -13.196 -2.758 13.174 1.00 96.94 100 SER A N 1
ATOM 820 C CA . SER A 1 100 ? -13.646 -1.805 12.159 1.00 96.94 100 SER A CA 1
ATOM 821 C C . SER A 1 100 ? -12.442 -1.171 11.486 1.00 96.94 100 SER A C 1
ATOM 823 O O . SER A 1 100 ? -11.491 -0.761 12.156 1.00 96.94 100 SER A O 1
ATOM 825 N N . ILE A 1 101 ? -12.472 -1.107 10.163 1.00 98.19 101 ILE A N 1
ATOM 826 C CA . ILE A 1 101 ? -11.441 -0.477 9.344 1.00 98.19 101 ILE A CA 1
ATOM 827 C C . ILE A 1 101 ? -12.126 0.600 8.515 1.00 98.19 101 ILE A C 1
ATOM 829 O O . ILE A 1 101 ? -13.080 0.290 7.818 1.00 98.19 101 ILE A O 1
ATOM 833 N N . TYR A 1 102 ? -11.637 1.833 8.574 1.00 98.38 102 TYR A N 1
ATOM 834 C CA . TYR A 1 102 ? -12.113 2.939 7.746 1.00 98.38 102 TYR A CA 1
ATOM 835 C C . TYR A 1 102 ? -10.973 3.409 6.858 1.00 98.38 102 TYR A C 1
ATOM 837 O O . TYR A 1 102 ? -9.895 3.733 7.363 1.00 98.38 102 TYR A O 1
ATOM 845 N N . ILE A 1 103 ? -11.205 3.439 5.553 1.00 98.50 103 ILE A N 1
ATOM 846 C CA . ILE A 1 103 ? -10.234 3.849 4.545 1.00 98.50 103 ILE A CA 1
ATOM 847 C C . ILE A 1 103 ? -10.830 4.998 3.743 1.00 98.50 103 ILE A C 1
ATOM 849 O O . ILE A 1 103 ? -11.831 4.831 3.053 1.00 98.50 103 ILE A O 1
ATOM 853 N N . LEU A 1 104 ? -10.180 6.152 3.817 1.00 98.44 104 LEU A N 1
ATOM 854 C CA . LEU A 1 104 ? -10.411 7.287 2.934 1.00 98.44 104 LEU A CA 1
ATOM 855 C C . LEU A 1 104 ? -9.214 7.368 1.986 1.00 98.44 104 LEU A C 1
ATOM 857 O O . LEU A 1 104 ? -8.131 7.827 2.369 1.00 98.44 104 LEU A O 1
ATOM 861 N N . ASN A 1 105 ? -9.383 6.851 0.771 1.00 98.38 105 ASN A N 1
ATOM 862 C CA . ASN A 1 105 ? -8.329 6.842 -0.232 1.00 98.38 105 ASN A CA 1
ATOM 863 C C . ASN A 1 105 ? -8.258 8.214 -0.906 1.00 98.38 105 ASN A C 1
ATOM 865 O O . ASN A 1 105 ? -9.195 8.639 -1.571 1.00 98.38 105 ASN A O 1
ATOM 869 N N . LEU A 1 106 ? -7.145 8.923 -0.715 1.00 98.19 106 LEU A N 1
ATOM 870 C CA . LEU A 1 106 ? -6.949 10.272 -1.249 1.00 98.19 106 LEU A CA 1
ATOM 871 C C . LEU A 1 106 ? -6.269 10.256 -2.621 1.00 98.19 106 LEU A C 1
ATOM 873 O O . LEU A 1 106 ? -6.011 11.331 -3.156 1.00 98.19 106 LEU A O 1
ATOM 877 N N . HIS A 1 107 ? -5.951 9.081 -3.176 1.00 98.06 107 HIS A N 1
ATOM 878 C CA . HIS A 1 107 ? -5.350 8.917 -4.504 1.00 98.06 107 HIS A CA 1
ATOM 879 C C . HIS A 1 107 ? -4.112 9.805 -4.731 1.00 98.06 107 HIS A C 1
ATOM 881 O O . HIS A 1 107 ? -3.297 9.988 -3.819 1.00 98.06 107 HIS A O 1
ATOM 887 N N . GLY A 1 108 ? -3.936 10.327 -5.946 1.00 96.25 108 GLY A N 1
ATOM 888 C CA . GLY A 1 108 ? -2.836 11.189 -6.346 1.00 96.25 108 GLY A CA 1
ATOM 889 C C . GLY A 1 108 ? -1.551 10.445 -6.702 1.00 96.25 108 GLY A C 1
ATOM 890 O O . GLY A 1 108 ? -0.474 11.027 -6.536 1.00 96.25 108 GLY A O 1
ATOM 891 N N . ASP A 1 109 ? -1.611 9.180 -7.149 1.00 96.38 109 ASP A N 1
ATOM 892 C CA . ASP A 1 109 ? -0.418 8.474 -7.640 1.00 96.38 109 ASP A CA 1
ATOM 893 C C . ASP A 1 109 ? -0.083 8.878 -9.085 1.00 96.38 109 ASP A C 1
ATOM 895 O O . ASP A 1 109 ? -0.498 8.259 -10.071 1.00 96.38 109 ASP A O 1
ATOM 899 N N . SER A 1 110 ? 0.737 9.918 -9.218 1.00 93.94 110 SER A N 1
ATOM 900 C CA . SER A 1 110 ? 1.177 10.419 -10.527 1.00 93.94 110 SER A CA 1
ATOM 901 C C . SER A 1 110 ? 2.069 9.434 -11.289 1.00 93.94 110 SER A C 1
ATOM 903 O O . SER A 1 110 ? 2.145 9.518 -12.513 1.00 93.94 110 SER A O 1
ATOM 905 N N . ARG A 1 111 ? 2.687 8.449 -10.618 1.00 91.81 111 ARG A N 1
ATOM 906 C CA . ARG A 1 111 ? 3.504 7.413 -11.287 1.00 91.81 111 ARG A CA 1
ATOM 907 C C . ARG A 1 111 ? 2.636 6.422 -12.050 1.00 91.81 111 ARG A C 1
ATOM 909 O O . ARG A 1 111 ? 3.082 5.865 -13.047 1.00 91.81 111 ARG A O 1
ATOM 916 N N . LYS A 1 112 ? 1.404 6.205 -11.578 1.00 90.56 112 LYS A N 1
ATOM 917 C CA . LYS A 1 112 ? 0.381 5.414 -12.275 1.00 90.56 112 LYS A CA 1
ATOM 918 C C . LYS A 1 112 ? -0.377 6.236 -13.323 1.00 90.56 112 LYS A C 1
ATOM 920 O O . LYS A 1 112 ? -1.184 5.670 -14.051 1.00 90.56 112 LYS A O 1
ATOM 925 N N . GLY A 1 113 ? -0.139 7.549 -13.391 1.00 91.31 113 GLY A N 1
ATOM 926 C CA . GLY A 1 113 ? -0.936 8.459 -14.211 1.00 91.31 113 GLY A CA 1
ATOM 927 C C . GLY A 1 113 ? -2.401 8.489 -13.774 1.00 91.31 113 GLY A C 1
ATOM 928 O O . GLY A 1 113 ? -3.283 8.533 -14.630 1.00 91.31 113 GLY A O 1
ATOM 929 N N . GLU A 1 114 ? -2.650 8.397 -12.463 1.00 92.56 114 GLU A N 1
ATOM 930 C CA . GLU A 1 114 ? -3.996 8.339 -11.895 1.00 92.56 114 GLU A CA 1
ATOM 931 C C . GLU A 1 114 ? -4.828 9.573 -12.280 1.00 92.56 114 GLU A C 1
ATOM 933 O O . GLU A 1 114 ? -4.330 10.700 -12.365 1.00 92.56 114 GLU A O 1
ATOM 938 N N . LYS A 1 115 ? -6.108 9.335 -12.563 1.00 95.25 115 LYS A N 1
ATOM 939 C CA . LYS A 1 115 ? -7.097 10.333 -12.972 1.00 95.25 115 LYS A CA 1
ATOM 940 C C . LYS A 1 115 ? -8.389 10.078 -12.213 1.00 95.25 115 LYS A C 1
ATOM 942 O O . LYS A 1 115 ? -8.605 8.973 -11.718 1.00 95.25 115 LYS A O 1
ATOM 947 N N . THR A 1 116 ? -9.253 11.086 -12.156 1.00 95.44 116 THR A N 1
ATOM 948 C CA . THR A 1 116 ? -10.610 10.891 -11.631 1.00 95.44 116 THR A CA 1
ATOM 949 C C . THR A 1 116 ? -11.385 9.902 -12.518 1.00 95.44 116 THR A C 1
ATOM 951 O O . THR A 1 116 ? -10.998 9.703 -13.677 1.00 95.44 116 THR A O 1
ATOM 954 N N . PRO A 1 117 ? -12.491 9.308 -12.036 1.00 93.88 117 PRO A N 1
ATOM 955 C CA . PRO A 1 117 ? -13.351 8.445 -12.852 1.00 93.88 117 PRO A CA 1
ATOM 956 C C . PRO A 1 117 ? -13.831 9.109 -14.155 1.00 93.88 117 PRO A C 1
ATOM 958 O O . PRO A 1 117 ? -13.992 8.444 -15.175 1.00 93.88 117 PRO A O 1
ATOM 961 N N . GLU A 1 118 ? -13.980 10.436 -14.158 1.00 95.25 118 GLU A N 1
ATOM 962 C CA . GLU A 1 118 ? -14.345 11.248 -15.328 1.00 95.25 118 GLU A CA 1
ATOM 963 C C . GLU A 1 118 ? -13.139 11.628 -16.210 1.00 95.25 118 GLU A C 1
ATOM 965 O O . GLU A 1 118 ? -13.266 12.428 -17.138 1.00 95.25 118 GLU A O 1
ATOM 970 N N . GLY A 1 119 ? -11.946 11.111 -15.910 1.00 94.94 119 GLY A N 1
ATOM 971 C CA . GLY A 1 119 ? -10.714 11.363 -16.658 1.00 94.94 119 GLY A CA 1
ATOM 972 C C . GLY A 1 119 ? -10.047 12.712 -16.369 1.00 94.94 119 GLY A C 1
ATOM 973 O O . GLY A 1 119 ? -9.149 13.115 -17.117 1.00 94.94 119 GLY A O 1
ATOM 974 N N . ARG A 1 120 ? -10.454 13.421 -15.308 1.00 96.00 120 ARG A N 1
ATOM 975 C CA . ARG A 1 120 ? -9.853 14.706 -14.914 1.00 96.00 120 ARG A CA 1
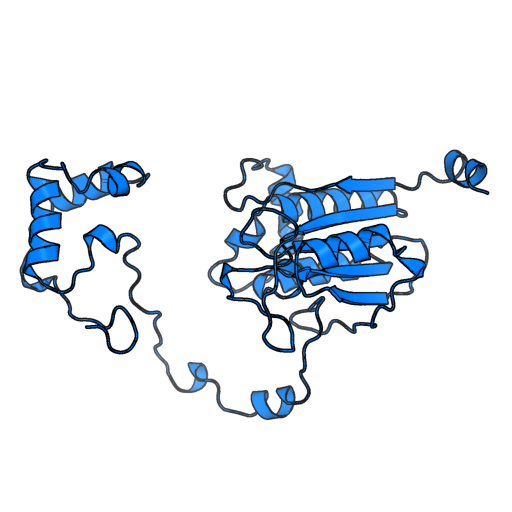ATOM 976 C C . ARG A 1 120 ? -8.553 14.495 -14.141 1.00 96.00 120 ARG A C 1
ATOM 978 O O . ARG A 1 120 ? -8.193 13.378 -13.769 1.00 96.00 120 ARG A O 1
ATOM 985 N N . LYS A 1 121 ? -7.835 15.595 -13.905 1.00 96.38 121 LYS A N 1
ATOM 986 C CA . LYS A 1 121 ? -6.616 15.593 -13.094 1.00 96.38 121 LYS A CA 1
ATOM 987 C C . LYS A 1 121 ? -6.947 15.195 -11.656 1.00 96.38 121 LYS A C 1
ATOM 989 O O . LYS A 1 121 ? -7.846 15.774 -11.051 1.00 96.38 121 LYS A O 1
ATOM 994 N N . ASP A 1 122 ? -6.175 14.257 -11.127 1.00 97.75 122 ASP A N 1
ATOM 995 C CA . ASP A 1 122 ? -6.202 13.876 -9.724 1.00 97.75 122 ASP A CA 1
ATOM 996 C C . ASP A 1 122 ? -4.867 14.257 -9.071 1.00 97.75 122 ASP A C 1
ATOM 998 O O . ASP A 1 122 ? -3.794 13.897 -9.559 1.00 97.75 122 ASP A O 1
ATOM 1002 N N . GLU A 1 123 ? -4.918 15.067 -8.016 1.00 97.06 123 GLU A N 1
ATOM 1003 C CA . GLU A 1 123 ? -3.724 15.628 -7.382 1.00 97.06 123 GLU A CA 1
ATOM 1004 C C . GLU A 1 123 ? -3.486 15.031 -6.004 1.00 97.06 123 GLU A C 1
ATOM 1006 O O . GLU A 1 123 ? -4.404 14.860 -5.202 1.00 97.06 123 GLU A O 1
ATOM 1011 N N . ASN A 1 124 ? -2.220 14.772 -5.693 1.00 97.75 124 ASN A N 1
ATOM 1012 C CA . ASN A 1 124 ? -1.828 14.361 -4.358 1.00 97.75 124 ASN A CA 1
ATOM 1013 C C . ASN A 1 124 ? -2.014 15.502 -3.348 1.00 97.75 124 ASN A C 1
ATOM 1015 O O . ASN A 1 124 ? -1.790 16.671 -3.677 1.00 97.75 124 ASN A O 1
ATOM 1019 N N . VAL A 1 125 ? -2.371 15.169 -2.105 1.00 97.00 125 VAL A N 1
ATOM 1020 C CA . VAL A 1 125 ? -2.467 16.158 -1.021 1.00 97.00 125 VAL A CA 1
ATOM 1021 C C . VAL A 1 125 ? -1.091 16.681 -0.587 1.00 97.00 125 VAL A C 1
ATOM 1023 O O . VAL A 1 125 ? -0.974 17.852 -0.238 1.00 97.00 125 VAL A O 1
ATOM 1026 N N . PHE A 1 126 ? -0.035 15.875 -0.706 1.00 95.75 126 PHE A N 1
ATOM 1027 C CA . PHE A 1 126 ? 1.353 16.281 -0.474 1.00 95.75 126 PHE A CA 1
ATOM 1028 C C . PHE A 1 126 ? 2.098 16.534 -1.791 1.00 95.75 126 PHE A C 1
ATOM 1030 O O . PHE A 1 126 ? 1.659 16.122 -2.865 1.00 95.75 126 PHE A O 1
ATOM 1037 N N . ASP A 1 127 ? 3.263 17.177 -1.719 1.00 94.81 127 ASP A N 1
ATOM 1038 C CA . ASP A 1 127 ? 4.176 17.357 -2.858 1.00 94.81 127 ASP A CA 1
ATOM 1039 C C . ASP A 1 127 ? 5.018 16.096 -3.116 1.00 94.81 127 ASP A C 1
ATOM 1041 O O . ASP A 1 127 ? 6.247 16.119 -3.101 1.00 94.81 127 ASP A O 1
ATOM 1045 N N . ILE A 1 128 ? 4.336 14.966 -3.323 1.00 93.81 128 ILE A N 1
ATOM 1046 C CA . ILE A 1 128 ? 4.933 13.652 -3.599 1.00 93.81 128 ILE A CA 1
ATOM 1047 C C . ILE A 1 128 ? 4.225 12.969 -4.770 1.00 93.81 128 ILE A C 1
ATOM 1049 O O . ILE A 1 128 ? 3.133 13.363 -5.180 1.00 93.81 128 ILE A O 1
ATOM 1053 N N . GLN A 1 129 ? 4.847 11.918 -5.304 1.00 94.06 129 GLN A N 1
ATOM 1054 C CA . GLN A 1 129 ? 4.310 11.198 -6.458 1.00 94.06 129 GLN A CA 1
ATOM 1055 C C . GLN A 1 129 ? 3.446 9.987 -6.091 1.00 94.06 129 GLN A C 1
ATOM 1057 O O . GLN A 1 129 ? 2.620 9.581 -6.899 1.00 94.06 129 GLN A O 1
ATOM 1062 N N . GLN A 1 130 ? 3.670 9.384 -4.921 1.00 94.81 130 GLN A N 1
ATOM 1063 C CA . GLN A 1 130 ? 2.965 8.203 -4.416 1.00 94.81 130 GLN A CA 1
ATOM 1064 C C . GLN A 1 130 ? 1.558 8.580 -3.958 1.00 94.81 130 GLN A C 1
ATOM 1066 O O . GLN A 1 130 ? 1.423 9.526 -3.187 1.00 94.81 130 GLN A O 1
ATOM 1071 N N . GLY A 1 131 ? 0.542 7.796 -4.319 1.00 97.06 131 GLY A N 1
ATOM 1072 C CA . GLY A 1 131 ? -0.805 7.989 -3.783 1.00 97.06 131 GLY A CA 1
ATOM 1073 C C . GLY A 1 131 ? -0.861 7.783 -2.266 1.00 97.06 131 GLY A C 1
ATOM 1074 O O . GLY A 1 131 ? -0.081 7.002 -1.707 1.00 97.06 131 GLY A O 1
ATOM 1075 N N . VAL A 1 132 ? -1.777 8.476 -1.589 1.00 98.25 132 VAL A N 1
ATOM 1076 C CA . VAL A 1 132 ? -1.921 8.408 -0.124 1.00 98.25 132 VAL A CA 1
ATOM 1077 C C . VAL A 1 132 ? -3.349 8.108 0.306 1.00 98.25 132 VAL A C 1
ATOM 1079 O O . VAL A 1 132 ? -4.306 8.353 -0.420 1.00 98.25 132 VAL A O 1
ATOM 1082 N N . ALA A 1 133 ? -3.494 7.545 1.499 1.00 98.38 133 ALA A N 1
ATOM 1083 C CA . ALA A 1 133 ? -4.783 7.250 2.105 1.00 98.38 133 ALA A CA 1
ATOM 1084 C C . ALA A 1 133 ? -4.740 7.517 3.607 1.00 98.38 133 ALA A C 1
ATOM 1086 O O . ALA A 1 133 ? -3.722 7.272 4.265 1.00 98.38 133 ALA A O 1
ATOM 1087 N N . ILE A 1 134 ? -5.869 7.980 4.142 1.00 98.38 134 ILE A N 1
ATOM 1088 C CA . ILE A 1 134 ? -6.124 8.015 5.578 1.00 98.38 134 ILE A CA 1
ATOM 1089 C C . ILE A 1 134 ? -6.762 6.682 5.961 1.00 98.38 134 ILE A C 1
ATOM 1091 O O . ILE A 1 134 ? -7.759 6.268 5.371 1.00 98.38 134 ILE A O 1
ATOM 1095 N N . ALA A 1 135 ? -6.184 6.008 6.947 1.00 98.25 135 ALA A N 1
ATOM 1096 C CA . ALA A 1 135 ? -6.656 4.723 7.431 1.00 98.25 135 ALA A CA 1
ATOM 1097 C C . ALA A 1 135 ? -6.826 4.742 8.945 1.00 98.25 135 ALA A C 1
ATOM 1099 O O . ALA A 1 135 ? -5.922 5.148 9.683 1.00 98.25 135 ALA A O 1
ATOM 1100 N N . ILE A 1 136 ? -7.986 4.272 9.397 1.00 98.12 136 ILE A N 1
ATOM 1101 C CA . ILE A 1 136 ? -8.318 4.129 10.808 1.00 98.12 136 ILE A CA 1
ATOM 1102 C C . ILE A 1 136 ? -8.646 2.670 11.101 1.00 98.12 136 ILE A C 1
ATOM 1104 O O . ILE A 1 136 ? -9.569 2.098 10.525 1.00 98.12 136 ILE A O 1
ATOM 1108 N N . PHE A 1 137 ? -7.891 2.068 12.016 1.00 97.94 137 PHE A N 1
ATOM 1109 C CA . PHE A 1 137 ? -8.060 0.683 12.444 1.00 97.94 137 PHE A CA 1
ATOM 1110 C C . PHE A 1 137 ? -8.530 0.652 13.895 1.00 97.94 137 PHE A C 1
ATOM 1112 O O . PHE A 1 137 ? -7.821 1.112 14.789 1.00 97.94 137 PHE A O 1
ATOM 1119 N N . VAL A 1 138 ? -9.716 0.101 14.142 1.00 96.88 138 VAL A N 1
ATOM 1120 C CA . VAL A 1 138 ? -10.362 0.088 15.459 1.00 96.88 138 VAL A CA 1
ATOM 1121 C C . VAL A 1 138 ? -10.374 -1.321 16.024 1.00 96.88 138 VAL A C 1
ATOM 1123 O O . VAL A 1 138 ? -10.879 -2.257 15.402 1.00 96.88 138 VAL A O 1
ATOM 1126 N N . LYS A 1 139 ? -9.833 -1.473 17.232 1.00 95.81 139 LYS A N 1
ATOM 1127 C CA . LYS A 1 139 ? -9.896 -2.696 18.026 1.00 95.81 139 LYS A CA 1
ATOM 1128 C C . LYS A 1 139 ? -10.819 -2.480 19.218 1.00 95.81 139 LYS A C 1
ATOM 1130 O O . LYS A 1 139 ? -10.593 -1.584 20.031 1.00 95.81 139 LYS A O 1
ATOM 1135 N N . ASN A 1 140 ? -11.817 -3.342 19.364 1.00 92.69 140 ASN A N 1
ATOM 1136 C CA . ASN A 1 140 ? -12.709 -3.356 20.518 1.00 92.69 140 ASN A CA 1
ATOM 1137 C C . ASN A 1 140 ? -12.934 -4.801 21.016 1.00 92.69 140 ASN A C 1
ATOM 1139 O O . ASN A 1 140 ? -12.301 -5.743 20.536 1.00 92.69 140 ASN A O 1
ATOM 1143 N N . LYS A 1 141 ? -13.782 -4.965 22.040 1.00 88.56 141 LYS A N 1
ATOM 1144 C CA . LYS A 1 141 ? -14.104 -6.277 22.639 1.00 88.56 141 LYS A CA 1
ATOM 1145 C C . LYS A 1 141 ? -15.138 -7.085 21.844 1.00 88.56 141 LYS A C 1
ATOM 1147 O O . LYS A 1 141 ? -15.355 -8.245 22.174 1.00 88.56 141 LYS A O 1
ATOM 1152 N N . GLY A 1 142 ? -15.800 -6.471 20.868 1.00 88.31 142 GLY A N 1
ATOM 1153 C CA . GLY A 1 142 ? -16.773 -7.140 20.018 1.00 88.31 142 GLY A CA 1
ATOM 1154 C C . GLY A 1 142 ? -16.106 -8.071 19.008 1.00 88.31 142 GLY A C 1
ATOM 1155 O O . GLY A 1 142 ? -14.889 -8.045 18.810 1.00 88.31 142 GLY A O 1
ATOM 1156 N N . ASN A 1 143 ? -16.931 -8.879 18.347 1.00 85.56 143 ASN A N 1
ATOM 1157 C CA . ASN A 1 143 ? -16.504 -9.790 17.280 1.00 85.56 143 ASN A CA 1
ATOM 1158 C C . ASN A 1 143 ? -16.933 -9.321 15.887 1.00 85.56 143 ASN A C 1
ATOM 1160 O O . ASN A 1 143 ? -16.516 -9.911 14.893 1.00 85.56 143 ASN A O 1
ATOM 1164 N N . GLU A 1 144 ? -17.744 -8.268 15.815 1.00 92.06 144 GLU A N 1
ATOM 1165 C CA . GLU A 1 144 ? -18.180 -7.680 14.556 1.00 92.06 144 GLU A CA 1
ATOM 1166 C C . GLU A 1 144 ? -16.975 -7.154 13.779 1.00 92.06 144 GLU A C 1
ATOM 1168 O O . GLU A 1 144 ? -16.040 -6.573 14.353 1.00 92.06 144 GLU A O 1
ATOM 1173 N N . LYS A 1 145 ? -16.996 -7.423 12.471 1.00 94.75 145 LYS A N 1
ATOM 1174 C CA . LYS A 1 145 ? -15.976 -6.985 11.532 1.00 94.75 145 LYS A CA 1
ATOM 1175 C C . LYS A 1 145 ? -16.614 -6.220 10.391 1.00 94.75 145 LYS A C 1
ATOM 1177 O O . LYS A 1 145 ? -17.511 -6.747 9.742 1.00 94.75 145 LYS A O 1
ATOM 1182 N N . ALA A 1 146 ? -16.115 -5.019 10.142 1.00 96.88 146 ALA A N 1
ATOM 1183 C CA . ALA A 1 146 ? -16.570 -4.167 9.058 1.00 96.88 146 ALA A CA 1
ATOM 1184 C C . ALA A 1 146 ? -15.387 -3.427 8.435 1.00 96.88 146 ALA A C 1
ATOM 1186 O O . ALA A 1 146 ? -14.435 -3.037 9.120 1.00 96.88 146 ALA A O 1
ATOM 1187 N N . VAL A 1 147 ? -15.442 -3.259 7.119 1.00 98.12 147 VAL A N 1
ATOM 1188 C CA . VAL A 1 147 ? -14.447 -2.513 6.355 1.00 98.12 147 VAL A CA 1
ATOM 1189 C C . VAL A 1 147 ? -15.198 -1.477 5.551 1.00 98.12 147 VAL A C 1
ATOM 1191 O O . VAL A 1 147 ? -15.984 -1.829 4.687 1.00 98.12 147 VAL A O 1
ATOM 1194 N N . HIS A 1 148 ? -14.931 -0.220 5.846 1.00 98.06 148 HIS A N 1
ATOM 1195 C CA . HIS A 1 148 ? -15.570 0.942 5.269 1.00 98.06 148 HIS A CA 1
ATOM 1196 C C . HIS A 1 148 ? -14.558 1.648 4.376 1.00 98.06 148 HIS A C 1
ATOM 1198 O O . HIS A 1 148 ? -13.416 1.885 4.783 1.00 98.06 148 HIS A O 1
ATOM 1204 N N . TYR A 1 149 ? -14.959 1.961 3.154 1.00 98.31 149 TYR A N 1
ATOM 1205 C CA . TYR A 1 149 ? -14.083 2.506 2.131 1.00 98.31 149 TYR A CA 1
ATOM 1206 C C . TYR A 1 149 ? -14.762 3.634 1.373 1.00 98.31 149 TYR A C 1
ATOM 1208 O O . TYR A 1 149 ? -15.949 3.560 1.075 1.00 98.31 149 TYR A O 1
ATOM 1216 N N . VAL A 1 150 ? -14.002 4.672 1.052 1.00 98.00 150 VAL A N 1
ATOM 1217 C CA . VAL A 1 150 ? -14.445 5.722 0.144 1.00 98.00 150 VAL A CA 1
ATOM 1218 C C . VAL A 1 150 ? -13.245 6.281 -0.609 1.00 98.00 150 VAL A C 1
ATOM 1220 O O . VAL A 1 150 ? -12.152 6.435 -0.047 1.00 98.00 150 VAL A O 1
ATOM 1223 N N . ASP A 1 151 ? -13.466 6.586 -1.880 1.00 97.69 151 ASP A N 1
ATOM 1224 C CA . ASP A 1 151 ? -12.512 7.296 -2.717 1.00 97.69 151 ASP A CA 1
ATOM 1225 C C . ASP A 1 151 ? -12.756 8.802 -2.646 1.00 97.69 151 ASP A C 1
ATOM 1227 O O . ASP A 1 151 ? -13.892 9.274 -2.712 1.00 97.69 151 ASP A O 1
ATOM 1231 N N . LEU A 1 152 ? -11.675 9.571 -2.556 1.00 97.56 152 LEU A N 1
ATOM 1232 C CA . LEU A 1 152 ? -11.699 11.021 -2.688 1.00 97.56 152 LEU A CA 1
ATOM 1233 C C . LEU A 1 152 ? -10.726 11.444 -3.785 1.00 97.56 152 LEU A C 1
ATOM 1235 O O . LEU A 1 152 ? -9.539 11.679 -3.548 1.00 97.56 152 LEU A O 1
ATOM 1239 N N . TYR A 1 153 ? -11.263 11.543 -4.995 1.00 97.38 153 TYR A N 1
ATOM 1240 C CA . TYR A 1 153 ? -10.574 12.045 -6.179 1.00 97.38 153 TYR A CA 1
ATOM 1241 C C . TYR A 1 153 ? -10.661 13.573 -6.293 1.00 97.38 153 TYR A C 1
ATOM 1243 O O . TYR A 1 153 ? -11.516 14.215 -5.686 1.00 97.38 153 TYR A O 1
ATOM 1251 N N . GLY A 1 154 ? -9.801 14.156 -7.127 1.00 97.38 154 GLY A N 1
ATOM 1252 C CA . GLY A 1 154 ? -9.896 15.545 -7.573 1.00 97.38 154 GLY A CA 1
ATOM 1253 C C . GLY A 1 154 ? -8.645 16.370 -7.297 1.00 97.38 154 GLY A C 1
ATOM 1254 O O . GLY A 1 154 ? -7.550 15.849 -7.071 1.00 97.38 154 GLY A O 1
ATOM 1255 N N . LEU A 1 155 ? -8.804 17.691 -7.339 1.00 97.81 155 LEU A N 1
ATOM 1256 C CA . LEU A 1 155 ? -7.705 18.621 -7.098 1.00 97.81 155 LEU A CA 1
ATOM 1257 C C . LEU A 1 155 ? -7.362 18.687 -5.611 1.00 97.81 155 LEU A C 1
ATOM 1259 O O . LEU A 1 155 ? -8.216 18.495 -4.742 1.00 97.81 155 LEU A O 1
ATOM 1263 N N . ARG A 1 156 ? -6.114 19.051 -5.305 1.00 97.81 156 ARG A N 1
ATOM 1264 C CA . ARG A 1 156 ? -5.620 19.133 -3.922 1.00 97.81 156 ARG A CA 1
ATOM 1265 C C . ARG A 1 156 ? -6.492 20.052 -3.062 1.00 97.81 156 ARG A C 1
ATOM 1267 O O . ARG A 1 156 ? -6.791 19.731 -1.915 1.00 97.81 156 ARG A O 1
ATOM 1274 N N . LYS A 1 157 ? -6.918 21.187 -3.627 1.00 97.81 157 LYS A N 1
ATOM 1275 C CA . LYS A 1 157 ? -7.773 22.171 -2.947 1.00 97.81 157 LYS A CA 1
ATOM 1276 C C . LYS A 1 157 ? -9.130 21.582 -2.554 1.00 97.81 157 LYS A C 1
ATOM 1278 O O . LYS A 1 157 ? -9.586 21.822 -1.440 1.00 97.81 157 LYS A O 1
ATOM 1283 N N . ASP A 1 158 ? -9.742 20.803 -3.440 1.00 97.69 158 ASP A N 1
ATOM 1284 C CA . ASP A 1 158 ? -11.058 20.205 -3.204 1.00 97.69 158 ASP A CA 1
ATOM 1285 C C . ASP A 1 158 ? -10.968 19.094 -2.155 1.00 97.69 158 ASP A C 1
ATOM 1287 O O . ASP A 1 158 ? -11.801 19.030 -1.252 1.00 97.69 158 ASP A O 1
ATOM 1291 N N . LYS A 1 159 ? -9.888 18.297 -2.192 1.00 98.12 159 LYS A N 1
ATOM 1292 C CA . LYS A 1 159 ? -9.585 17.306 -1.149 1.00 98.12 159 LYS A CA 1
ATOM 1293 C C . LYS A 1 159 ? -9.431 17.968 0.218 1.00 98.12 159 LYS A C 1
ATOM 1295 O O . LYS A 1 159 ? -10.026 17.513 1.189 1.00 98.12 159 LYS A O 1
ATOM 1300 N N . TYR A 1 160 ? -8.681 19.070 0.305 1.00 98.06 160 TYR A N 1
ATOM 1301 C CA . TYR A 1 160 ? -8.537 19.805 1.563 1.00 98.06 160 TYR A CA 1
ATOM 1302 C C . TYR A 1 160 ? -9.847 20.392 2.067 1.00 98.06 160 TYR A C 1
ATOM 1304 O O . TYR A 1 160 ? -10.128 20.281 3.259 1.00 98.06 160 TYR A O 1
ATOM 1312 N N . LYS A 1 161 ? -10.658 20.965 1.176 1.00 98.00 161 LYS A N 1
ATOM 1313 C CA . LYS A 1 161 ? -11.983 21.471 1.532 1.00 98.00 161 LYS A CA 1
ATOM 1314 C C . LYS A 1 161 ? -12.855 20.354 2.117 1.00 98.00 161 LYS A C 1
ATOM 1316 O O . LYS A 1 161 ? -13.371 20.503 3.219 1.00 98.00 161 LYS A O 1
ATOM 1321 N N . PHE A 1 162 ? -12.933 19.208 1.439 1.00 97.56 162 PHE A N 1
ATOM 1322 C CA . PHE A 1 162 ? -13.679 18.045 1.923 1.00 97.56 162 PHE A CA 1
ATOM 1323 C C . PHE A 1 162 ? -13.208 17.592 3.314 1.00 97.56 162 PHE A C 1
ATOM 1325 O O . PHE A 1 162 ? -14.031 17.388 4.204 1.00 97.56 162 PHE A O 1
ATOM 1332 N N . LEU A 1 163 ? -11.890 17.486 3.520 1.00 96.25 163 LEU A N 1
ATOM 1333 C CA . LEU A 1 163 ? -11.296 17.063 4.794 1.00 96.25 163 LEU A CA 1
ATOM 1334 C C . LEU A 1 163 ? -11.534 18.056 5.945 1.00 96.25 163 LEU A C 1
ATOM 1336 O O . LEU A 1 163 ? -11.536 17.645 7.102 1.00 96.25 163 LEU A O 1
ATOM 1340 N N . GLN A 1 164 ? -11.704 19.347 5.649 1.00 96.50 164 GLN A N 1
ATOM 1341 C CA . GLN A 1 164 ? -12.007 20.378 6.649 1.00 96.50 164 GLN A CA 1
ATOM 1342 C C . GLN A 1 164 ? -13.494 20.423 7.014 1.00 96.50 164 GLN A C 1
ATOM 1344 O O . GLN A 1 164 ? -13.834 20.720 8.157 1.00 96.50 164 GLN A O 1
ATOM 1349 N N . GLU A 1 165 ? -14.371 20.147 6.047 1.00 96.38 165 GLU A N 1
ATOM 1350 C CA . GLU A 1 165 ? -15.821 20.304 6.196 1.00 96.38 165 GLU A CA 1
ATOM 1351 C C . GLU A 1 165 ? -16.529 19.049 6.728 1.00 96.38 165 GLU A C 1
ATOM 1353 O O . GLU A 1 165 ? -17.640 19.168 7.238 1.00 96.38 165 GLU A O 1
ATOM 1358 N N . ASN A 1 166 ? -15.910 17.864 6.652 1.00 95.38 166 ASN A N 1
ATOM 1359 C CA . ASN A 1 166 ? -16.559 16.594 6.997 1.00 95.38 166 ASN A CA 1
ATOM 1360 C C . ASN A 1 166 ? -15.909 15.907 8.202 1.00 95.38 166 ASN A C 1
ATOM 1362 O O . ASN A 1 166 ? -14.684 15.784 8.291 1.00 95.38 166 ASN A O 1
ATOM 1366 N N . LYS A 1 167 ? -16.734 15.361 9.101 1.00 92.94 167 LYS A N 1
ATOM 1367 C CA . LYS A 1 167 ? -16.283 14.393 10.113 1.00 92.94 167 LYS A CA 1
ATOM 1368 C C . LYS A 1 167 ? -16.386 12.971 9.580 1.00 92.94 167 LYS A C 1
ATOM 1370 O O . LYS A 1 167 ? -17.246 12.666 8.765 1.00 92.94 167 LYS A O 1
ATOM 1375 N N . ILE A 1 168 ? -15.595 12.050 10.132 1.00 89.25 168 ILE A N 1
ATOM 1376 C CA . ILE A 1 168 ? -15.644 10.633 9.728 1.00 89.25 168 ILE A CA 1
ATOM 1377 C C . ILE A 1 168 ? -17.043 10.008 9.834 1.00 89.25 168 ILE A C 1
ATOM 1379 O O . ILE A 1 168 ? -17.402 9.179 9.013 1.00 89.25 168 ILE A O 1
ATOM 1383 N N . SER A 1 169 ? -17.844 10.422 10.818 1.00 90.00 169 SER A N 1
ATOM 1384 C CA . SER A 1 169 ? -19.214 9.937 11.018 1.00 90.00 169 SER A CA 1
ATOM 1385 C C . SER A 1 169 ? -20.217 10.464 9.990 1.00 90.00 169 SER A C 1
ATOM 1387 O O . SER A 1 169 ? -21.338 9.977 9.945 1.00 90.00 169 SER A O 1
ATOM 1389 N N . GLU A 1 170 ? -19.844 11.495 9.234 1.00 92.00 170 GLU A N 1
ATOM 1390 C CA . GLU A 1 170 ? -20.683 12.163 8.232 1.00 92.00 170 GLU A CA 1
ATOM 1391 C C . GLU A 1 170 ? -20.323 11.703 6.808 1.00 92.00 170 GLU A C 1
ATOM 1393 O O . GLU A 1 170 ? -21.060 11.969 5.863 1.00 92.00 170 GLU A O 1
ATOM 1398 N N . ILE A 1 171 ? -19.198 10.998 6.648 1.00 95.00 171 ILE A N 1
ATOM 1399 C CA . ILE A 1 171 ? -18.753 10.461 5.364 1.00 95.00 171 ILE A CA 1
ATOM 1400 C C . ILE A 1 171 ? -19.564 9.206 5.031 1.00 95.00 171 ILE A C 1
ATOM 1402 O O . ILE A 1 171 ? -19.613 8.251 5.809 1.00 95.00 171 ILE A O 1
ATOM 1406 N N . ASN A 1 172 ? -20.143 9.186 3.832 1.00 95.38 172 ASN A N 1
ATOM 1407 C CA . ASN A 1 172 ? -20.820 8.017 3.282 1.00 95.38 172 ASN A CA 1
ATOM 1408 C C . ASN A 1 172 ? -19.784 7.008 2.783 1.00 95.38 172 ASN A C 1
ATOM 1410 O O . ASN A 1 172 ? -19.330 7.080 1.642 1.00 95.38 172 ASN A O 1
ATOM 1414 N N . PHE A 1 173 ? -19.392 6.090 3.659 1.00 97.06 173 PHE A N 1
ATOM 1415 C CA . PHE A 1 173 ? -18.538 4.973 3.285 1.00 97.06 173 PHE A CA 1
ATOM 1416 C C . PHE A 1 173 ? -19.337 3.853 2.627 1.00 97.06 173 PHE A C 1
ATOM 1418 O O . PHE A 1 173 ? -20.483 3.586 2.987 1.00 97.06 173 PHE A O 1
ATOM 1425 N N . GLU A 1 174 ? -18.676 3.139 1.729 1.00 96.38 174 GLU A N 1
ATOM 1426 C CA . GLU A 1 174 ? -19.147 1.866 1.214 1.00 96.38 174 GLU A CA 1
ATOM 1427 C C . GLU A 1 174 ? -18.536 0.702 1.992 1.00 96.38 174 GLU A C 1
ATOM 1429 O O . GLU A 1 174 ? -17.350 0.713 2.341 1.00 96.38 174 GLU A O 1
ATOM 1434 N N . ASP A 1 175 ? -19.336 -0.333 2.230 1.00 96.62 175 ASP A N 1
ATOM 1435 C CA . ASP A 1 175 ? -18.867 -1.540 2.895 1.00 96.62 175 ASP A CA 1
ATOM 1436 C C . ASP A 1 175 ? -18.137 -2.460 1.911 1.00 96.62 175 ASP A C 1
ATOM 1438 O O . ASP A 1 175 ? -18.669 -2.887 0.884 1.00 96.62 175 ASP A O 1
ATOM 1442 N N . LEU A 1 176 ? -16.906 -2.825 2.258 1.00 96.69 176 LEU A N 1
ATOM 1443 C CA . LEU A 1 176 ? -16.120 -3.814 1.540 1.00 96.69 176 LEU A CA 1
ATOM 1444 C C . LEU A 1 176 ? -16.251 -5.191 2.183 1.00 96.69 176 LEU A C 1
ATOM 1446 O O . LEU A 1 176 ? -16.279 -5.355 3.402 1.00 96.69 176 LEU A O 1
ATOM 1450 N N . ASN A 1 177 ? -16.178 -6.214 1.334 1.00 94.69 177 ASN A N 1
ATOM 1451 C CA . ASN A 1 177 ? -16.005 -7.601 1.749 1.00 94.69 177 ASN A CA 1
ATOM 1452 C C . ASN A 1 177 ? -14.676 -8.147 1.192 1.00 94.69 177 ASN A C 1
ATOM 1454 O O . ASN A 1 177 ? -14.678 -8.769 0.123 1.00 94.69 177 ASN A O 1
ATOM 1458 N N . PRO A 1 178 ? -13.525 -7.891 1.852 1.00 96.06 178 PRO A N 1
ATOM 1459 C CA . PRO A 1 178 ? -12.223 -8.341 1.368 1.00 96.06 178 PRO A CA 1
ATOM 1460 C C . PRO A 1 178 ? -12.131 -9.871 1.304 1.00 96.06 178 PRO A C 1
ATOM 1462 O O . PRO A 1 178 ? -12.200 -10.562 2.320 1.00 96.06 178 PRO A O 1
ATOM 1465 N N . LYS A 1 179 ? -11.916 -10.415 0.101 1.00 94.06 179 LYS A N 1
ATOM 1466 C CA . LYS A 1 179 ? -11.877 -11.868 -0.144 1.00 94.06 179 LYS A CA 1
ATOM 1467 C C . LYS A 1 179 ? -10.476 -12.390 -0.439 1.00 94.06 179 LYS A C 1
ATOM 1469 O O . LYS A 1 179 ? -9.624 -11.686 -0.981 1.00 94.06 179 LYS A O 1
ATOM 1474 N N . GLN A 1 180 ? -10.263 -13.667 -0.125 1.00 93.25 180 GLN A N 1
ATOM 1475 C CA . GLN A 1 180 ? -9.070 -14.401 -0.544 1.00 93.25 180 GLN A CA 1
ATOM 1476 C C . GLN A 1 180 ? -8.902 -14.400 -2.075 1.00 93.25 180 GLN A C 1
ATOM 1478 O O . GLN A 1 180 ? -9.895 -14.364 -2.803 1.00 93.25 180 GLN A O 1
ATOM 1483 N N . PRO A 1 181 ? -7.657 -14.488 -2.576 1.00 92.81 181 PRO A N 1
ATOM 1484 C CA . PRO A 1 181 ? -6.408 -14.560 -1.808 1.00 92.81 181 PRO A CA 1
ATOM 1485 C C . PRO A 1 181 ? -5.838 -13.182 -1.441 1.00 92.81 181 PRO A C 1
ATOM 1487 O O . PRO A 1 181 ? -4.895 -13.102 -0.658 1.00 92.81 181 PRO A O 1
ATOM 1490 N N . TYR A 1 182 ? -6.372 -12.101 -2.014 1.00 95.00 182 TYR A N 1
ATOM 1491 C CA . TYR A 1 182 ? -5.732 -10.789 -1.955 1.00 95.00 182 TYR A CA 1
ATOM 1492 C C . TYR A 1 182 ? -6.207 -9.910 -0.807 1.00 95.00 182 TYR A C 1
ATOM 1494 O O . TYR A 1 182 ? -5.431 -9.079 -0.344 1.00 95.00 182 TYR A O 1
ATOM 1502 N N . TYR A 1 183 ? -7.445 -10.077 -0.346 1.00 97.06 183 TYR A N 1
ATOM 1503 C CA . TYR A 1 183 ? -8.045 -9.269 0.713 1.00 97.06 183 TYR A CA 1
ATOM 1504 C C . TYR A 1 183 ? -7.973 -7.765 0.435 1.00 97.06 183 TYR A C 1
ATOM 1506 O O . TYR A 1 183 ? -7.586 -7.008 1.315 1.00 97.06 183 TYR A O 1
ATOM 1514 N N . PHE A 1 184 ? -8.256 -7.334 -0.796 1.00 97.94 184 PHE A N 1
ATOM 1515 C CA . PHE A 1 184 ? -8.154 -5.925 -1.181 1.00 97.94 184 PHE A CA 1
ATOM 1516 C C . PHE A 1 184 ? -8.988 -5.015 -0.265 1.00 97.94 184 PHE A C 1
ATOM 1518 O O . PHE A 1 184 ? -10.134 -5.328 0.045 1.00 97.94 184 PHE A O 1
ATOM 1525 N N . LEU A 1 185 ? -8.388 -3.895 0.150 1.00 97.94 185 LEU A N 1
ATOM 1526 C CA . LEU A 1 185 ? -9.033 -2.808 0.901 1.00 97.94 185 LEU A CA 1
ATOM 1527 C C . LEU A 1 185 ? -9.384 -1.648 -0.044 1.00 97.94 185 LEU A C 1
ATOM 1529 O O . LEU A 1 185 ? -9.213 -0.484 0.292 1.00 97.94 185 LEU A O 1
ATOM 1533 N N . THR A 1 186 ? -9.792 -2.002 -1.257 1.00 96.12 186 THR A N 1
ATOM 1534 C CA . THR A 1 186 ? -10.307 -1.117 -2.306 1.00 96.12 186 THR A CA 1
ATOM 1535 C C . THR A 1 186 ? -11.449 -1.843 -2.994 1.00 96.12 186 THR A C 1
ATOM 1537 O O . THR A 1 186 ? -11.532 -3.078 -2.931 1.00 96.12 186 THR A O 1
ATOM 1540 N N . GLN A 1 187 ? -12.305 -1.101 -3.686 1.00 92.00 187 GLN A N 1
ATOM 1541 C CA . GLN A 1 187 ? -13.289 -1.712 -4.564 1.00 92.00 187 GLN A CA 1
ATOM 1542 C C . GLN A 1 187 ? -12.593 -2.424 -5.727 1.00 92.00 187 GLN A C 1
ATOM 1544 O O . GLN A 1 187 ? -11.696 -1.885 -6.378 1.00 92.00 187 GLN A O 1
ATOM 1549 N N . LYS A 1 188 ? -13.005 -3.665 -5.984 1.00 90.38 188 LYS A N 1
ATOM 1550 C CA . LYS A 1 188 ? -12.547 -4.460 -7.123 1.00 90.38 188 LYS A CA 1
ATOM 1551 C C . LYS A 1 188 ? -13.722 -5.256 -7.667 1.00 90.38 188 LYS A C 1
ATOM 1553 O O . LYS A 1 188 ? -14.395 -5.959 -6.912 1.00 90.38 188 LYS A O 1
ATOM 1558 N N . ASP A 1 189 ? -13.919 -5.188 -8.977 1.00 89.19 189 ASP A N 1
ATOM 1559 C CA . ASP A 1 189 ? -14.897 -6.024 -9.657 1.00 89.19 189 ASP A CA 1
ATOM 1560 C C . ASP A 1 189 ? -14.285 -7.390 -10.003 1.00 89.19 189 ASP A C 1
ATOM 1562 O O . ASP A 1 189 ? -13.343 -7.501 -10.789 1.00 89.19 189 ASP A O 1
ATOM 1566 N N . PHE A 1 190 ? -14.833 -8.445 -9.397 1.00 87.50 190 PHE A N 1
ATOM 1567 C CA . PHE A 1 190 ? -14.499 -9.840 -9.695 1.00 87.50 190 PHE A CA 1
ATOM 1568 C C . PHE A 1 190 ? -15.667 -10.605 -10.325 1.00 87.50 190 PHE A C 1
ATOM 1570 O O . PHE A 1 190 ? -15.628 -11.837 -10.366 1.00 87.50 190 PHE A O 1
ATOM 1577 N N . SER A 1 191 ? -16.694 -9.913 -10.826 1.00 90.31 191 SER A N 1
ATOM 1578 C CA . SER A 1 191 ? -17.869 -10.506 -11.483 1.00 90.31 191 SER A CA 1
ATOM 1579 C C . SER A 1 191 ? -17.478 -11.518 -12.565 1.00 90.31 191 SER A C 1
ATOM 1581 O O . SER A 1 191 ? -18.022 -12.620 -12.636 1.00 90.31 191 SER A O 1
ATOM 1583 N N . SER A 1 192 ? -16.449 -11.188 -13.346 1.00 91.12 192 SER A N 1
ATOM 1584 C CA . SER A 1 192 ? -15.949 -12.013 -14.448 1.00 91.12 192 SER A CA 1
ATOM 1585 C C . SER A 1 192 ? -14.851 -13.006 -14.048 1.00 91.12 192 SER A C 1
ATOM 1587 O O . SER A 1 192 ? -14.387 -13.765 -14.898 1.00 91.12 192 SER A O 1
ATOM 1589 N N . LYS A 1 193 ? -14.447 -13.065 -12.770 1.00 89.81 193 LYS A N 1
ATOM 1590 C CA . LYS A 1 193 ? -13.315 -13.892 -12.314 1.00 89.81 193 LYS A CA 1
ATOM 1591 C C . LYS A 1 193 ? -13.504 -15.372 -12.635 1.00 89.81 193 LYS A C 1
ATOM 1593 O O . LYS A 1 193 ? -12.599 -15.995 -13.165 1.00 89.81 193 LYS A O 1
ATOM 1598 N N . ARG A 1 194 ? -14.692 -15.934 -12.378 1.00 91.12 194 ARG A N 1
ATOM 1599 C CA . ARG A 1 194 ? -14.969 -17.355 -12.664 1.00 91.12 194 ARG A CA 1
ATOM 1600 C C . ARG A 1 194 ? -14.841 -17.675 -14.155 1.00 91.12 194 ARG A C 1
ATOM 1602 O O . ARG A 1 194 ? -14.365 -18.745 -14.504 1.00 91.12 194 ARG A O 1
ATOM 1609 N N . LYS A 1 195 ? -15.270 -16.754 -15.023 1.00 94.50 195 LYS A N 1
ATOM 1610 C CA . LYS A 1 195 ? -15.126 -16.903 -16.475 1.00 94.50 195 LYS A CA 1
ATOM 1611 C C . LYS A 1 195 ? -13.657 -16.798 -16.886 1.00 94.50 195 LYS A C 1
ATOM 1613 O O . LYS A 1 195 ? -13.214 -17.597 -17.697 1.00 94.50 195 LYS A O 1
ATOM 1618 N N . TYR A 1 196 ? -12.921 -15.844 -16.315 1.00 92.25 196 TYR A N 1
ATOM 1619 C CA . TYR A 1 196 ? -11.490 -15.663 -16.560 1.00 92.25 196 TYR A CA 1
ATOM 1620 C C . TYR A 1 196 ? -10.665 -16.891 -16.135 1.00 92.25 196 TYR A C 1
ATOM 1622 O O . TYR A 1 196 ? -9.843 -17.375 -16.903 1.00 92.25 196 TYR A O 1
ATOM 1630 N N . ASP A 1 197 ? -10.941 -17.448 -14.954 1.00 91.62 197 ASP A N 1
ATOM 1631 C CA . ASP A 1 197 ? -10.218 -18.600 -14.398 1.00 91.62 197 ASP A CA 1
ATOM 1632 C C . ASP A 1 197 ? -10.431 -19.904 -15.203 1.00 91.62 197 ASP A C 1
ATOM 1634 O O . ASP A 1 197 ? -9.700 -20.869 -14.993 1.00 91.62 197 ASP A O 1
ATOM 1638 N N . ASN A 1 198 ? -11.408 -19.947 -16.121 1.00 94.38 198 ASN A N 1
ATOM 1639 C CA . ASN A 1 198 ? -11.628 -21.085 -17.022 1.00 94.38 198 ASN A CA 1
ATOM 1640 C C . ASN A 1 198 ? -10.734 -21.053 -18.275 1.00 94.38 198 ASN A C 1
ATOM 1642 O O . ASN A 1 198 ? -10.703 -22.035 -19.015 1.00 94.38 198 ASN A O 1
ATOM 1646 N N . PHE A 1 199 ? -10.059 -19.935 -18.561 1.00 94.88 199 PHE A N 1
ATOM 1647 C CA . PHE A 1 199 ? -9.102 -19.873 -19.664 1.00 94.88 199 PHE A CA 1
ATOM 1648 C C . PHE A 1 199 ? -7.789 -20.561 -19.279 1.00 94.88 199 PHE A C 1
ATOM 1650 O O . PHE A 1 199 ? -7.412 -20.620 -18.109 1.00 94.88 199 PHE A O 1
ATOM 1657 N N . PHE A 1 200 ? -7.075 -21.060 -20.287 1.00 94.19 200 PHE A N 1
ATOM 1658 C CA . PHE A 1 200 ? -5.747 -21.635 -20.104 1.00 94.19 200 PHE A CA 1
ATOM 1659 C C . PHE A 1 200 ? -4.786 -20.591 -19.546 1.00 94.19 200 PHE A C 1
ATOM 1661 O O . PHE A 1 200 ? -4.740 -19.455 -20.033 1.00 94.19 200 PHE A O 1
ATOM 1668 N N . LYS A 1 201 ? -3.984 -20.975 -18.554 1.00 92.25 201 LYS A N 1
ATOM 1669 C CA . LYS A 1 201 ? -2.906 -20.104 -18.110 1.00 92.25 201 LYS A CA 1
ATOM 1670 C C . LYS A 1 201 ? -1.752 -20.171 -19.097 1.00 92.25 201 LYS A C 1
ATOM 1672 O O . LYS A 1 201 ? -1.450 -21.213 -19.668 1.00 92.25 201 LYS A O 1
ATOM 1677 N N . ILE A 1 202 ? -1.081 -19.042 -19.276 1.00 91.00 202 ILE A N 1
ATOM 1678 C CA . ILE A 1 202 ? 0.054 -18.939 -20.197 1.00 91.00 202 ILE A CA 1
ATOM 1679 C C . ILE A 1 202 ? 1.225 -19.819 -19.738 1.00 91.00 202 ILE A C 1
ATOM 1681 O O . ILE A 1 202 ? 1.899 -20.405 -20.577 1.00 91.00 202 ILE A O 1
ATOM 1685 N N . ASP A 1 203 ? 1.438 -19.964 -18.431 1.00 89.19 203 ASP A N 1
ATOM 1686 C CA . ASP A 1 203 ? 2.471 -20.835 -17.858 1.00 89.19 203 ASP A CA 1
ATOM 1687 C C . ASP A 1 203 ? 2.129 -22.332 -17.930 1.00 89.19 203 ASP A C 1
ATOM 1689 O O . ASP A 1 203 ? 3.037 -23.153 -17.849 1.00 89.19 203 ASP A O 1
ATOM 1693 N N . ASP A 1 204 ? 0.860 -22.691 -18.156 1.00 90.75 204 ASP A N 1
ATOM 1694 C CA . ASP A 1 204 ? 0.468 -24.067 -18.494 1.00 90.75 204 ASP A CA 1
ATOM 1695 C C . ASP A 1 204 ? 0.730 -24.382 -19.984 1.00 90.75 204 ASP A C 1
ATOM 1697 O O . ASP A 1 204 ? 0.897 -25.542 -20.356 1.00 90.75 204 ASP A O 1
ATOM 1701 N N . ILE A 1 205 ? 0.757 -23.358 -20.850 1.00 94.38 205 ILE A N 1
ATOM 1702 C CA . ILE A 1 205 ? 0.982 -23.501 -22.301 1.00 94.38 205 ILE A CA 1
ATOM 1703 C C . ILE A 1 205 ? 2.478 -23.462 -22.637 1.00 94.38 205 ILE A C 1
ATOM 1705 O O . ILE A 1 205 ? 2.960 -24.256 -23.447 1.00 94.38 205 ILE A O 1
ATOM 1709 N N . PHE A 1 206 ? 3.217 -22.517 -22.055 1.00 94.31 206 PHE A N 1
ATOM 1710 C CA . PHE A 1 206 ? 4.625 -22.286 -22.360 1.00 94.31 206 PHE A CA 1
ATOM 1711 C C . PHE A 1 206 ? 5.522 -22.789 -21.229 1.00 94.31 206 PHE A C 1
ATOM 1713 O O . PHE A 1 206 ? 5.530 -22.243 -20.130 1.00 94.31 206 PHE A O 1
ATOM 1720 N N . ASN A 1 207 ? 6.371 -23.770 -21.543 1.00 90.12 207 ASN A N 1
ATOM 1721 C CA . ASN A 1 207 ? 7.324 -24.350 -20.588 1.00 90.12 207 ASN A CA 1
ATOM 1722 C C . ASN A 1 207 ? 8.478 -23.405 -20.214 1.00 90.12 207 ASN A C 1
ATOM 1724 O O . ASN A 1 207 ? 9.188 -23.641 -19.237 1.00 90.12 207 ASN A O 1
ATOM 1728 N N . ILE A 1 208 ? 8.714 -22.368 -21.020 1.00 91.19 208 ILE A N 1
ATOM 1729 C CA . ILE A 1 208 ? 9.817 -21.424 -20.848 1.00 91.19 208 ILE A CA 1
ATOM 1730 C C . ILE A 1 208 ? 9.258 -20.013 -20.986 1.00 91.19 208 ILE A C 1
ATOM 1732 O O . ILE A 1 208 ? 8.645 -19.671 -21.994 1.00 91.19 208 ILE A O 1
ATOM 1736 N N . GLY A 1 209 ? 9.514 -19.188 -19.976 1.00 88.06 209 GLY A N 1
ATOM 1737 C CA . GLY A 1 209 ? 9.205 -17.766 -19.990 1.00 88.06 209 GLY A CA 1
ATOM 1738 C C . GLY A 1 209 ? 10.300 -16.979 -19.285 1.00 88.06 209 GLY A C 1
ATOM 1739 O O . GLY A 1 209 ? 10.813 -17.394 -18.243 1.00 88.06 209 GLY A O 1
ATOM 1740 N N . SER A 1 210 ? 10.653 -15.826 -19.842 1.00 86.50 210 SER A N 1
ATOM 1741 C CA . SER A 1 210 ? 11.581 -14.873 -19.239 1.00 86.50 210 SER A CA 1
ATOM 1742 C C . SER A 1 210 ? 10.942 -13.489 -19.168 1.00 86.50 210 SER A C 1
ATOM 1744 O O . SER A 1 210 ? 9.993 -13.174 -19.885 1.00 86.50 210 SER A O 1
ATOM 1746 N N . SER A 1 211 ? 11.442 -12.655 -18.258 1.00 85.38 211 SER A N 1
ATOM 1747 C CA . SER A 1 211 ? 11.192 -11.217 -18.332 1.00 85.38 211 SER A CA 1
ATOM 1748 C C . SER A 1 211 ? 12.077 -10.594 -19.411 1.00 85.38 211 SER A C 1
ATOM 1750 O O . SER A 1 211 ? 13.099 -11.171 -19.783 1.00 85.38 211 SER A O 1
ATOM 1752 N N . GLY A 1 212 ? 11.732 -9.381 -19.846 1.00 85.75 212 GLY A N 1
ATOM 1753 C CA . GLY A 1 212 ? 12.621 -8.575 -20.682 1.00 85.75 212 GLY A CA 1
ATOM 1754 C C . GLY A 1 212 ? 13.988 -8.335 -20.030 1.00 85.75 212 GLY A C 1
ATOM 1755 O O . GLY A 1 212 ? 14.158 -8.484 -18.812 1.00 85.75 212 GLY A O 1
ATOM 1756 N N . VAL A 1 213 ? 14.963 -7.963 -20.859 1.00 87.06 213 VAL A N 1
ATOM 1757 C CA . VAL A 1 213 ? 16.321 -7.623 -20.421 1.00 87.06 213 VAL A CA 1
ATOM 1758 C C . VAL A 1 213 ? 16.262 -6.440 -19.451 1.00 87.06 213 VAL A C 1
ATOM 1760 O O . VAL A 1 213 ? 15.619 -5.433 -19.724 1.00 87.06 213 VAL A O 1
ATOM 1763 N N . ASN A 1 214 ? 16.942 -6.559 -18.310 1.00 85.38 214 ASN A N 1
ATOM 1764 C CA . ASN A 1 214 ? 17.109 -5.471 -17.350 1.00 85.38 214 ASN A CA 1
ATOM 1765 C C . ASN A 1 214 ? 18.604 -5.218 -17.158 1.00 85.38 214 ASN A C 1
ATOM 1767 O O . ASN A 1 214 ? 19.295 -6.021 -16.530 1.00 85.38 214 ASN A O 1
ATOM 1771 N N . THR A 1 215 ? 19.102 -4.110 -17.706 1.00 86.06 215 THR A N 1
ATOM 1772 C CA . THR A 1 215 ? 20.534 -3.787 -17.638 1.00 86.06 215 THR A CA 1
ATOM 1773 C C . THR A 1 215 ? 20.921 -3.090 -16.327 1.00 86.06 215 THR A C 1
ATOM 1775 O O . THR A 1 215 ? 22.105 -3.005 -15.995 1.00 86.06 215 THR A O 1
ATOM 1778 N N . ALA A 1 216 ? 19.933 -2.556 -15.591 1.00 82.94 216 ALA A N 1
ATOM 1779 C CA . ALA A 1 216 ? 20.071 -1.633 -14.458 1.00 82.94 216 ALA A CA 1
ATOM 1780 C C . ALA A 1 216 ? 20.892 -0.352 -14.739 1.00 82.94 216 ALA A C 1
ATOM 1782 O O . ALA A 1 216 ? 21.084 0.464 -13.837 1.00 82.94 216 ALA A O 1
ATOM 1783 N N . ARG A 1 217 ? 21.407 -0.178 -15.964 1.00 83.12 217 ARG A N 1
ATOM 1784 C CA . ARG A 1 217 ? 22.360 0.862 -16.372 1.00 83.12 217 ARG A CA 1
ATOM 1785 C C . ARG A 1 217 ? 22.111 1.259 -17.819 1.00 83.12 217 ARG A C 1
ATOM 1787 O O . ARG A 1 217 ? 23.041 1.317 -18.621 1.00 83.12 217 ARG A O 1
ATOM 1794 N N . ASP A 1 218 ? 20.855 1.549 -18.145 1.00 87.19 218 ASP A N 1
ATOM 1795 C CA . ASP A 1 218 ? 20.458 1.821 -19.528 1.00 87.19 218 ASP A CA 1
ATOM 1796 C C . ASP A 1 218 ? 21.233 3.010 -20.115 1.00 87.19 218 ASP A C 1
ATOM 1798 O O . ASP A 1 218 ? 21.693 2.961 -21.250 1.00 87.19 218 ASP A O 1
ATOM 1802 N N . TYR A 1 219 ? 21.518 4.027 -19.292 1.00 82.88 219 TYR A N 1
ATOM 1803 C CA . TYR A 1 219 ? 22.350 5.178 -19.667 1.00 82.88 219 TYR A CA 1
ATOM 1804 C C . TYR A 1 219 ? 23.755 4.803 -20.173 1.00 82.88 219 TYR A C 1
ATOM 1806 O O . TYR A 1 219 ? 24.400 5.602 -20.848 1.00 82.88 219 TYR A O 1
ATOM 1814 N N . LEU A 1 220 ? 24.256 3.620 -19.814 1.00 83.12 220 LEU A N 1
ATOM 1815 C CA . LEU A 1 220 ? 25.555 3.110 -20.229 1.00 83.12 220 LEU A CA 1
ATOM 1816 C C . LEU A 1 220 ? 25.416 2.053 -21.326 1.00 83.12 220 LEU A C 1
ATOM 1818 O O . LEU A 1 220 ? 26.124 2.124 -22.325 1.00 83.12 220 LEU A O 1
ATOM 1822 N N . LEU A 1 221 ? 24.519 1.087 -21.127 1.00 86.12 221 LEU A N 1
ATOM 1823 C CA . LEU A 1 221 ? 24.449 -0.155 -21.901 1.00 86.12 221 LEU A CA 1
ATOM 1824 C C . LEU A 1 221 ? 23.434 -0.127 -23.049 1.00 86.12 221 LEU A C 1
ATOM 1826 O O . LEU A 1 221 ? 23.379 -1.080 -23.820 1.00 86.12 221 LEU A O 1
ATOM 1830 N N . VAL A 1 222 ? 22.631 0.932 -23.161 1.00 89.88 222 VAL A N 1
ATOM 1831 C CA . VAL A 1 222 ? 21.541 1.032 -24.137 1.00 89.88 222 VAL A CA 1
ATOM 1832 C C . VAL A 1 222 ? 21.698 2.305 -24.953 1.00 89.88 222 VAL A C 1
ATOM 1834 O O . VAL A 1 222 ? 21.812 3.401 -24.403 1.00 89.88 222 VAL A O 1
ATOM 1837 N N . GLY A 1 223 ? 21.711 2.169 -26.272 1.00 89.25 223 GLY A N 1
ATOM 1838 C CA . GLY A 1 223 ? 21.836 3.277 -27.212 1.00 89.25 223 GLY A CA 1
ATOM 1839 C C . GLY A 1 223 ? 21.207 2.904 -28.545 1.00 89.25 223 GLY A C 1
ATOM 1840 O O . GLY A 1 223 ? 21.028 1.722 -28.826 1.00 89.25 223 GLY A O 1
ATOM 1841 N N . PHE A 1 224 ? 20.889 3.914 -29.350 1.00 90.06 224 PHE A N 1
ATOM 1842 C CA . PHE A 1 224 ? 20.268 3.718 -30.667 1.00 90.06 224 PHE A CA 1
ATOM 1843 C C . PHE A 1 224 ? 21.260 3.185 -31.701 1.00 90.06 224 PHE A C 1
ATOM 1845 O O . PHE A 1 224 ? 20.879 2.673 -32.748 1.00 90.06 224 PHE A O 1
ATOM 1852 N N . THR A 1 225 ? 22.555 3.348 -31.430 1.00 89.19 225 THR A N 1
ATOM 1853 C CA . THR A 1 225 ? 23.623 2.880 -32.309 1.00 89.19 225 THR A CA 1
ATOM 1854 C C . THR A 1 225 ? 24.666 2.117 -31.514 1.00 89.19 225 THR A C 1
ATOM 1856 O O . THR A 1 225 ? 24.919 2.379 -30.332 1.00 89.19 225 THR A O 1
ATOM 1859 N N . LYS A 1 226 ? 25.315 1.170 -32.187 1.00 88.19 226 LYS A N 1
ATOM 1860 C CA . LYS A 1 226 ? 26.410 0.399 -31.603 1.00 88.19 226 LYS A CA 1
ATOM 1861 C C . LYS A 1 226 ? 27.590 1.300 -31.244 1.00 88.19 226 LYS A C 1
ATOM 1863 O O . LYS A 1 226 ? 28.247 1.088 -30.223 1.00 88.19 226 LYS A O 1
ATOM 1868 N N . GLU A 1 227 ? 27.847 2.305 -32.072 1.00 87.94 227 GLU A N 1
ATOM 1869 C CA . GLU A 1 227 ? 28.922 3.277 -31.911 1.00 87.94 227 GLU A CA 1
ATOM 1870 C C . GLU A 1 227 ? 28.726 4.077 -30.622 1.00 87.94 227 GLU A C 1
ATOM 1872 O O . GLU A 1 227 ? 29.664 4.224 -29.842 1.00 87.94 227 GLU A O 1
ATOM 1877 N N . GLU A 1 228 ? 27.496 4.514 -30.343 1.00 87.38 228 GLU A N 1
ATOM 1878 C CA . GLU A 1 228 ? 27.151 5.236 -29.119 1.00 87.38 228 GLU A CA 1
ATOM 1879 C C . GLU A 1 228 ? 27.469 4.421 -27.859 1.00 87.38 228 GLU A C 1
ATOM 1881 O O . GLU A 1 228 ? 28.147 4.912 -26.952 1.00 87.38 228 GLU A O 1
ATOM 1886 N N . VAL A 1 229 ? 27.028 3.162 -27.803 1.00 87.75 229 VAL A N 1
ATOM 1887 C CA . VAL A 1 229 ? 27.299 2.287 -26.651 1.00 87.75 229 VAL A CA 1
ATOM 1888 C C . VAL A 1 229 ? 28.798 1.983 -26.545 1.00 87.75 229 VAL A C 1
ATOM 1890 O O . VAL A 1 229 ? 29.370 2.060 -25.457 1.00 87.75 229 VAL A O 1
ATOM 1893 N N . SER A 1 230 ? 29.467 1.720 -27.671 1.00 85.25 230 SER A N 1
ATOM 1894 C CA . SER A 1 230 ? 30.912 1.450 -27.713 1.00 85.25 230 SER A CA 1
ATOM 1895 C C . SER A 1 230 ? 31.731 2.626 -27.179 1.00 85.25 230 SER A C 1
ATOM 1897 O O . SER A 1 230 ? 32.603 2.432 -26.331 1.00 85.25 230 SER A O 1
ATOM 1899 N N . LEU A 1 231 ? 31.406 3.853 -27.598 1.00 83.94 231 LEU A N 1
ATOM 1900 C CA . LEU A 1 231 ? 32.066 5.075 -27.134 1.00 83.94 231 LEU A CA 1
ATOM 1901 C C . LEU A 1 231 ? 31.893 5.281 -25.628 1.00 83.94 231 LEU A C 1
ATOM 1903 O O . LEU A 1 231 ? 32.860 5.613 -24.936 1.00 83.94 231 LEU A O 1
ATOM 1907 N N . ARG A 1 232 ? 30.687 5.045 -25.091 1.00 83.62 232 ARG A N 1
ATOM 1908 C CA . ARG A 1 232 ? 30.451 5.137 -23.642 1.00 83.62 232 ARG A CA 1
ATOM 1909 C C . ARG A 1 232 ? 31.311 4.132 -22.887 1.00 83.62 232 ARG A C 1
ATOM 1911 O O . ARG A 1 232 ? 31.937 4.504 -21.896 1.00 83.62 232 ARG A O 1
ATOM 1918 N N . ILE A 1 233 ? 31.416 2.894 -23.365 1.00 80.00 233 ILE A N 1
ATOM 1919 C CA . ILE A 1 233 ? 32.238 1.897 -22.679 1.00 80.00 233 ILE A CA 1
ATOM 1920 C C . ILE A 1 233 ? 33.743 2.211 -22.805 1.00 80.00 233 ILE A C 1
ATOM 1922 O O . ILE A 1 233 ? 34.482 2.100 -21.823 1.00 80.00 233 ILE A O 1
ATOM 1926 N N . GLU A 1 234 ? 34.216 2.659 -23.971 1.00 79.00 234 GLU A N 1
ATOM 1927 C CA . GLU A 1 234 ? 35.605 3.105 -24.141 1.00 79.00 234 GLU A CA 1
ATOM 1928 C C . GLU A 1 234 ? 35.964 4.280 -23.231 1.00 79.00 234 GLU A C 1
ATOM 1930 O O . GLU A 1 234 ? 37.065 4.318 -22.678 1.00 79.00 234 GLU A O 1
ATOM 1935 N N . SER A 1 235 ? 35.043 5.226 -23.045 1.00 77.06 235 SER A N 1
ATOM 1936 C CA . SER A 1 235 ? 35.267 6.374 -22.166 1.00 77.06 235 SER A CA 1
ATOM 1937 C C . SER A 1 235 ? 35.491 5.952 -20.706 1.00 77.06 235 SER A C 1
ATOM 1939 O O . SER A 1 235 ? 36.357 6.514 -20.034 1.00 77.06 235 SER A O 1
ATOM 1941 N N . ILE A 1 236 ? 34.809 4.891 -20.243 1.00 74.81 236 ILE A N 1
ATOM 1942 C CA . ILE A 1 236 ? 35.038 4.291 -18.920 1.00 74.81 236 ILE A CA 1
ATOM 1943 C C . ILE A 1 236 ? 36.440 3.679 -18.838 1.00 74.81 236 ILE A C 1
ATOM 1945 O O . ILE A 1 236 ? 37.133 3.865 -17.837 1.00 74.81 236 ILE A O 1
ATOM 1949 N N . LYS A 1 237 ? 36.890 2.988 -19.892 1.00 71.81 237 LYS A N 1
ATOM 1950 C CA . LYS A 1 237 ? 38.244 2.410 -19.952 1.00 71.81 237 LYS A CA 1
ATOM 1951 C C . LYS A 1 237 ? 39.338 3.479 -19.908 1.00 71.81 237 LYS A C 1
ATOM 1953 O O . LYS A 1 237 ? 40.326 3.299 -19.204 1.00 71.81 237 LYS A O 1
ATOM 1958 N N . LYS A 1 238 ? 39.159 4.569 -20.662 1.00 71.12 238 LYS A N 1
ATOM 1959 C CA . LYS A 1 238 ? 40.134 5.667 -20.836 1.00 71.12 238 LYS A CA 1
ATOM 1960 C C . LYS A 1 238 ? 40.071 6.737 -19.742 1.00 71.12 238 LYS A C 1
ATOM 1962 O O . LYS A 1 238 ? 40.787 7.726 -19.819 1.00 71.12 238 LYS A O 1
ATOM 1967 N N . GLU A 1 239 ? 39.198 6.557 -18.760 1.00 68.31 239 GLU A N 1
ATOM 1968 C CA . GLU A 1 239 ? 38.956 7.501 -17.673 1.00 68.31 239 GLU A CA 1
ATOM 1969 C C . GLU A 1 239 ? 38.571 8.933 -18.107 1.00 68.31 239 GLU A C 1
ATOM 1971 O O . GLU A 1 239 ? 38.778 9.897 -17.371 1.00 68.31 239 GLU A O 1
ATOM 1976 N N . ASN A 1 240 ? 37.967 9.087 -19.291 1.00 63.31 240 ASN A N 1
ATOM 1977 C CA . ASN A 1 240 ? 37.608 10.391 -19.850 1.00 63.31 240 ASN A CA 1
ATOM 1978 C C . ASN A 1 240 ? 36.095 10.633 -19.697 1.00 63.31 240 ASN A C 1
ATOM 1980 O O . ASN A 1 240 ? 35.294 10.117 -20.473 1.00 63.31 240 ASN A O 1
ATOM 1984 N N . TYR A 1 241 ? 35.694 11.357 -18.644 1.00 60.56 241 TYR A N 1
ATOM 1985 C CA . TYR A 1 241 ? 34.352 11.222 -18.051 1.00 60.56 241 TYR A CA 1
ATOM 1986 C C . TYR A 1 241 ? 33.407 12.433 -18.168 1.00 60.56 241 TYR A C 1
ATOM 1988 O O . TYR A 1 241 ? 32.329 12.410 -17.575 1.00 60.56 241 TYR A O 1
ATOM 1996 N N . ASN A 1 242 ? 33.745 13.480 -18.919 1.00 58.41 242 ASN A N 1
ATOM 1997 C CA . ASN A 1 242 ? 33.127 14.803 -18.725 1.00 58.41 242 ASN A CA 1
ATOM 1998 C C . ASN A 1 242 ? 31.588 14.895 -18.906 1.00 58.41 242 ASN A C 1
ATOM 2000 O O . ASN A 1 242 ? 30.995 15.813 -18.350 1.00 58.41 242 ASN A O 1
ATOM 2004 N N . LEU A 1 243 ? 30.916 13.949 -19.588 1.00 53.91 243 LEU A N 1
ATOM 2005 C CA . LEU A 1 243 ? 29.437 13.893 -19.669 1.00 53.91 243 LEU A CA 1
ATOM 2006 C C . LEU A 1 243 ? 28.777 12.718 -18.913 1.00 53.91 243 LEU A C 1
ATOM 2008 O O . LEU A 1 243 ? 27.598 12.786 -18.575 1.00 53.91 243 LEU A O 1
ATOM 2012 N N . LEU A 1 244 ? 29.516 11.640 -18.633 1.00 60.19 244 LEU A N 1
ATOM 2013 C CA . LEU A 1 244 ? 28.991 10.398 -18.038 1.00 60.19 244 LEU A CA 1
ATOM 2014 C C . LEU A 1 244 ? 28.991 10.415 -16.495 1.00 60.19 244 LEU A C 1
ATOM 2016 O O . LEU A 1 244 ? 28.306 9.600 -15.873 1.00 60.19 244 LEU A O 1
ATOM 2020 N N . MET A 1 245 ? 29.720 11.355 -15.872 1.00 55.25 245 MET A N 1
ATOM 2021 C CA . MET A 1 245 ? 29.909 11.431 -14.413 1.00 55.25 245 MET A CA 1
ATOM 2022 C C . MET A 1 245 ? 28.609 11.512 -13.616 1.00 55.25 245 MET A C 1
ATOM 2024 O O . MET A 1 245 ? 28.471 10.791 -12.636 1.00 55.25 245 MET A O 1
ATOM 2028 N N . LYS A 1 246 ? 27.637 12.335 -14.025 1.00 59.09 246 LYS A N 1
ATOM 2029 C CA . LYS A 1 246 ? 26.476 12.628 -13.166 1.00 59.09 246 LYS A CA 1
ATOM 2030 C C . LYS A 1 246 ? 25.640 11.382 -12.843 1.00 59.09 246 LYS A C 1
ATOM 2032 O O . LYS A 1 246 ? 25.131 11.252 -11.735 1.00 59.09 246 LYS A O 1
ATOM 2037 N N . ASN A 1 247 ? 25.546 10.447 -13.791 1.00 57.62 247 ASN A N 1
ATOM 2038 C CA . ASN A 1 247 ? 24.802 9.200 -13.609 1.00 57.62 247 ASN A CA 1
ATOM 2039 C C . ASN A 1 247 ? 25.663 8.107 -12.948 1.00 57.62 247 ASN A C 1
ATOM 2041 O O . ASN A 1 247 ? 25.165 7.372 -12.099 1.00 57.62 247 ASN A O 1
ATOM 2045 N N . LEU A 1 248 ? 26.963 8.036 -13.266 1.00 62.78 248 LEU A N 1
ATOM 2046 C CA . LEU A 1 248 ? 27.900 7.071 -12.666 1.00 62.78 248 LEU A CA 1
ATOM 2047 C C . LEU A 1 248 ? 28.263 7.387 -11.209 1.00 62.78 248 LEU A C 1
ATOM 2049 O O . LEU A 1 248 ? 28.535 6.466 -10.446 1.00 62.78 248 LEU A O 1
ATOM 2053 N N . GLU A 1 249 ? 28.285 8.658 -10.808 1.00 59.44 249 GLU A N 1
ATOM 2054 C CA . GLU A 1 249 ? 28.537 9.069 -9.419 1.00 59.44 249 GLU A CA 1
ATOM 2055 C C . GLU A 1 249 ? 27.409 8.652 -8.474 1.00 59.44 249 GLU A C 1
ATOM 2057 O O . GLU A 1 249 ? 27.662 8.381 -7.303 1.00 59.44 249 GLU A O 1
ATOM 2062 N N . SER A 1 250 ? 26.185 8.532 -8.991 1.00 60.34 250 SER A N 1
ATOM 2063 C CA . SER A 1 250 ? 25.042 8.009 -8.238 1.00 60.34 250 SER A CA 1
ATOM 2064 C C . SER A 1 250 ? 25.011 6.475 -8.140 1.00 60.34 250 SER A C 1
ATOM 2066 O O . SER A 1 250 ? 24.220 5.926 -7.372 1.00 60.34 250 SER A O 1
ATOM 2068 N N . ASP A 1 251 ? 25.867 5.765 -8.889 1.00 65.44 251 ASP A N 1
ATOM 2069 C CA . ASP A 1 251 ? 25.937 4.302 -8.857 1.00 65.44 251 ASP A CA 1
ATOM 2070 C C . ASP A 1 251 ? 26.820 3.826 -7.696 1.00 65.44 251 ASP A C 1
ATOM 2072 O O . ASP A 1 251 ? 28.050 3.914 -7.729 1.00 65.44 251 ASP A O 1
ATOM 2076 N N . LEU A 1 252 ? 26.182 3.242 -6.680 1.00 63.09 252 LEU A N 1
ATOM 2077 C CA . LEU A 1 252 ? 26.845 2.672 -5.501 1.00 63.09 252 LEU A CA 1
ATOM 2078 C C . LEU A 1 252 ? 27.888 1.589 -5.840 1.00 63.09 252 LEU A C 1
ATOM 2080 O O . LEU A 1 252 ? 28.759 1.310 -5.021 1.00 63.09 252 LEU A O 1
ATOM 2084 N N . ARG A 1 253 ? 27.824 0.984 -7.036 1.00 66.31 253 ARG A N 1
ATOM 2085 C CA . ARG A 1 253 ? 28.744 -0.067 -7.508 1.00 66.31 253 ARG A CA 1
ATOM 2086 C C . 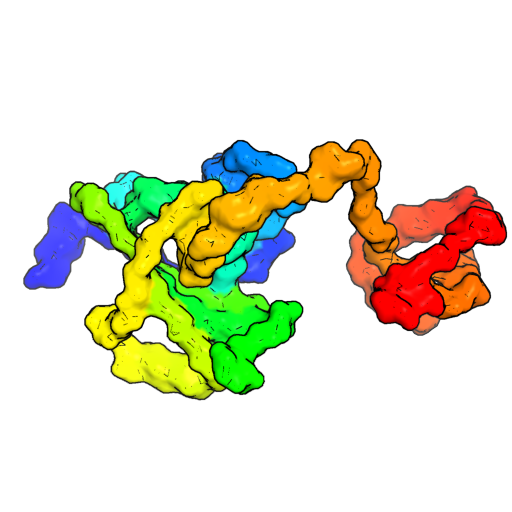ARG A 1 253 ? 29.693 0.418 -8.605 1.00 66.31 253 ARG A C 1
ATOM 2088 O O . ARG A 1 253 ? 30.220 -0.387 -9.371 1.00 66.31 253 ARG A O 1
ATOM 2095 N N . ARG A 1 254 ? 29.938 1.729 -8.699 1.00 71.50 254 ARG A N 1
ATOM 2096 C CA . ARG A 1 254 ? 30.805 2.334 -9.726 1.00 71.50 254 ARG A CA 1
ATOM 2097 C C . ARG A 1 254 ? 32.166 1.642 -9.865 1.00 71.50 254 ARG A C 1
ATOM 2099 O O . ARG A 1 254 ? 32.631 1.460 -10.986 1.00 71.50 254 ARG A O 1
ATOM 2106 N N . ASN A 1 255 ? 32.805 1.274 -8.755 1.00 69.62 255 ASN A N 1
ATOM 2107 C CA . ASN A 1 255 ? 34.131 0.649 -8.786 1.00 69.62 255 ASN A CA 1
ATOM 2108 C C . ASN A 1 255 ? 34.083 -0.763 -9.386 1.00 69.62 255 ASN A C 1
ATOM 2110 O O . ASN A 1 255 ? 34.850 -1.051 -10.296 1.00 69.62 255 ASN A O 1
ATOM 2114 N N . GLU A 1 256 ? 33.102 -1.581 -8.996 1.00 73.44 256 GLU A N 1
ATOM 2115 C CA . GLU A 1 256 ? 32.894 -2.915 -9.579 1.00 73.44 256 GLU A CA 1
ATOM 2116 C C . GLU A 1 256 ? 32.658 -2.836 -11.095 1.00 73.44 256 GLU A C 1
ATOM 2118 O O . GLU A 1 256 ? 33.220 -3.608 -11.869 1.00 73.44 256 GLU A O 1
ATOM 2123 N N . VAL A 1 257 ? 31.860 -1.859 -11.539 1.00 73.88 257 VAL A N 1
ATOM 2124 C CA . VAL A 1 257 ? 31.589 -1.633 -12.967 1.00 73.88 257 VAL A CA 1
ATOM 2125 C C . VAL A 1 257 ? 32.870 -1.273 -13.720 1.00 73.88 257 VAL A C 1
ATOM 2127 O O . VAL A 1 257 ? 33.121 -1.811 -14.799 1.00 73.88 257 VAL A O 1
ATOM 2130 N N . LYS A 1 258 ? 33.699 -0.386 -13.155 1.00 71.12 258 LYS A N 1
ATOM 2131 C CA . LYS A 1 258 ? 34.991 -0.016 -13.748 1.00 71.12 258 LYS A CA 1
ATOM 2132 C C . LYS A 1 258 ? 35.905 -1.226 -13.891 1.00 71.12 258 LYS A C 1
ATOM 2134 O O . LYS A 1 258 ? 36.490 -1.410 -14.956 1.00 71.12 258 LYS A O 1
ATOM 2139 N N . ASP A 1 259 ? 36.006 -2.044 -12.851 1.00 74.38 259 ASP A N 1
ATOM 2140 C CA . ASP A 1 259 ? 36.900 -3.200 -12.840 1.00 74.38 259 ASP A CA 1
ATOM 2141 C C . ASP A 1 259 ? 36.485 -4.239 -13.884 1.00 74.38 259 ASP A C 1
ATOM 2143 O O . ASP A 1 259 ? 37.336 -4.753 -14.614 1.00 74.38 259 ASP A O 1
ATOM 2147 N N . ILE A 1 260 ? 35.179 -4.473 -14.056 1.00 75.56 260 ILE A N 1
ATOM 2148 C CA . ILE A 1 260 ? 34.649 -5.348 -15.113 1.00 75.56 260 ILE A CA 1
ATOM 2149 C C . ILE A 1 260 ? 35.075 -4.842 -16.494 1.00 75.56 260 ILE A C 1
ATOM 2151 O O . ILE A 1 260 ? 35.641 -5.601 -17.283 1.00 75.56 260 ILE A O 1
ATOM 2155 N N . PHE A 1 261 ? 34.867 -3.556 -16.787 1.00 74.31 261 PHE A N 1
ATOM 2156 C CA . PHE A 1 261 ? 35.218 -3.014 -18.100 1.00 74.31 261 PHE A CA 1
ATOM 2157 C C . PHE A 1 261 ? 36.725 -2.914 -18.332 1.00 74.31 261 PHE A C 1
ATOM 2159 O O . PHE A 1 261 ? 37.150 -3.049 -19.475 1.00 74.31 261 PHE A O 1
ATOM 2166 N N . LYS A 1 262 ? 37.546 -2.724 -17.294 1.00 72.44 262 LYS A N 1
ATOM 2167 C CA . LYS A 1 262 ? 39.014 -2.750 -17.424 1.00 72.44 262 LYS A CA 1
ATOM 2168 C C . LYS A 1 262 ? 39.543 -4.154 -17.719 1.00 72.44 262 LYS A C 1
ATOM 2170 O O . LYS A 1 262 ? 40.468 -4.299 -18.513 1.00 72.44 262 LYS A O 1
ATOM 2175 N N . THR A 1 263 ? 38.957 -5.174 -17.099 1.00 70.69 263 THR A N 1
ATOM 2176 C CA . THR A 1 263 ? 39.435 -6.564 -17.187 1.00 70.69 263 THR A CA 1
ATOM 2177 C C . THR A 1 263 ? 38.919 -7.312 -18.415 1.00 70.69 263 THR A C 1
ATOM 2179 O O . THR A 1 263 ? 39.603 -8.206 -18.912 1.00 70.69 263 THR A O 1
ATOM 2182 N N . HIS A 1 264 ? 37.754 -6.939 -18.953 1.00 69.94 264 HIS A N 1
ATOM 2183 C CA . HIS A 1 264 ? 37.132 -7.658 -20.064 1.00 69.94 264 HIS A CA 1
ATOM 2184 C C . HIS A 1 264 ? 37.400 -6.995 -21.427 1.00 69.94 264 HIS A C 1
ATOM 2186 O O . HIS A 1 264 ? 37.191 -5.792 -21.650 1.00 69.94 264 HIS A O 1
ATOM 2192 N N . LYS A 1 265 ? 37.833 -7.814 -22.395 1.00 67.81 265 LYS A N 1
ATOM 2193 C CA . LYS A 1 265 ? 37.838 -7.424 -23.809 1.00 67.81 265 LYS A CA 1
ATOM 2194 C C . LYS A 1 265 ? 36.392 -7.362 -24.295 1.00 67.81 265 LYS A C 1
ATOM 2196 O O . LYS A 1 265 ? 35.640 -8.316 -24.144 1.00 67.81 265 LYS A O 1
ATOM 2201 N N . ILE A 1 266 ? 36.019 -6.217 -24.854 1.00 68.62 266 ILE A N 1
ATOM 2202 C CA . ILE A 1 266 ? 34.706 -6.013 -25.465 1.00 68.62 266 ILE A CA 1
ATOM 2203 C C . ILE A 1 266 ? 34.852 -6.458 -26.905 1.00 68.62 266 ILE A C 1
ATOM 2205 O O . ILE A 1 266 ? 35.575 -5.820 -27.667 1.00 68.62 266 ILE A O 1
ATOM 2209 N N . ASP A 1 267 ? 34.236 -7.583 -27.232 1.00 69.06 267 ASP A N 1
ATOM 2210 C CA . ASP A 1 267 ? 34.151 -8.074 -28.600 1.00 69.06 267 ASP A CA 1
ATOM 2211 C C . ASP A 1 267 ? 32.873 -7.539 -29.263 1.00 69.06 267 ASP A C 1
ATOM 2213 O O . ASP A 1 267 ? 31.866 -7.284 -28.605 1.00 69.06 267 ASP A O 1
ATOM 2217 N N . AS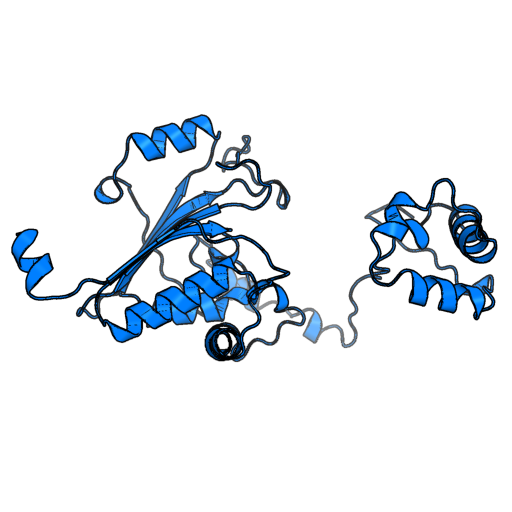N A 1 268 ? 32.889 -7.404 -30.583 1.00 67.56 268 ASN A N 1
ATOM 2218 C CA . ASN A 1 268 ? 31.742 -7.001 -31.388 1.00 67.56 268 ASN A CA 1
ATOM 2219 C C . ASN A 1 268 ? 30.537 -7.944 -31.254 1.00 67.56 268 ASN A C 1
ATOM 2221 O O . ASN A 1 268 ? 29.422 -7.524 -31.558 1.00 67.56 268 ASN A O 1
ATOM 2225 N N . ASN A 1 269 ? 30.758 -9.167 -30.772 1.00 75.56 269 ASN A N 1
ATOM 2226 C CA . ASN A 1 269 ? 29.744 -10.200 -30.574 1.00 75.56 269 ASN A CA 1
ATOM 2227 C C . ASN A 1 269 ? 28.894 -10.025 -29.300 1.00 75.56 269 ASN A C 1
ATOM 2229 O O . ASN A 1 269 ? 28.024 -10.852 -29.038 1.00 75.56 269 ASN A O 1
ATOM 2233 N N . ILE A 1 270 ? 29.131 -8.984 -28.490 1.00 81.19 270 ILE A N 1
ATOM 2234 C CA . ILE A 1 270 ? 28.370 -8.752 -27.245 1.00 81.19 270 ILE A CA 1
ATOM 2235 C C . ILE A 1 270 ? 27.237 -7.726 -27.389 1.00 81.19 270 ILE A C 1
ATOM 2237 O O . ILE A 1 270 ? 26.540 -7.448 -26.415 1.00 81.19 270 ILE A O 1
ATOM 2241 N N . PHE A 1 271 ? 27.067 -7.145 -28.579 1.00 86.44 271 PHE A N 1
ATOM 2242 C CA . PHE A 1 271 ? 26.010 -6.178 -28.866 1.00 86.44 271 PHE A CA 1
ATOM 2243 C C . PHE A 1 271 ? 24.798 -6.895 -29.453 1.00 86.44 271 PHE A C 1
ATOM 2245 O O . PHE A 1 271 ? 24.923 -7.630 -30.432 1.00 86.44 271 PHE A O 1
ATOM 2252 N N . TYR A 1 272 ? 23.630 -6.650 -28.868 1.00 88.88 272 TYR A N 1
ATOM 2253 C CA . TYR A 1 272 ? 22.370 -7.253 -29.282 1.00 88.88 272 TYR A CA 1
ATOM 2254 C C . TYR A 1 272 ? 21.352 -6.151 -29.549 1.00 88.88 272 TYR A C 1
ATOM 2256 O O . TYR A 1 272 ? 21.178 -5.263 -28.715 1.00 88.88 272 TYR A O 1
ATOM 2264 N N . ASN A 1 273 ? 20.666 -6.235 -30.687 1.00 88.56 273 ASN A N 1
ATOM 2265 C CA . ASN A 1 273 ? 19.515 -5.385 -30.965 1.00 88.56 273 ASN A CA 1
ATOM 2266 C C . ASN A 1 273 ? 18.305 -5.939 -30.217 1.00 88.56 273 ASN A C 1
ATOM 2268 O O . ASN A 1 273 ? 18.064 -7.150 -30.235 1.00 88.56 273 ASN A O 1
ATOM 2272 N N . TYR A 1 274 ? 17.546 -5.065 -29.570 1.00 87.06 274 TYR A N 1
ATOM 2273 C CA . TYR A 1 274 ? 16.309 -5.436 -28.900 1.00 87.06 274 TYR A CA 1
ATOM 2274 C C . TYR A 1 274 ? 15.392 -4.219 -28.788 1.00 87.06 274 TYR A C 1
ATOM 2276 O O . TYR A 1 274 ? 15.867 -3.089 -28.726 1.00 87.06 274 TYR A O 1
ATOM 2284 N N . ASP A 1 275 ? 14.083 -4.456 -28.721 1.00 87.12 275 ASP A N 1
ATOM 2285 C CA . ASP A 1 275 ? 13.111 -3.388 -28.499 1.00 87.12 275 ASP A CA 1
ATOM 2286 C C . ASP A 1 275 ? 13.254 -2.834 -27.073 1.00 87.12 275 ASP A C 1
ATOM 2288 O O . ASP A 1 275 ? 12.854 -3.478 -26.096 1.00 87.12 275 ASP A O 1
ATOM 2292 N N . TYR A 1 276 ? 13.801 -1.625 -26.933 1.00 87.12 276 TYR A N 1
ATOM 2293 C CA . TYR A 1 276 ? 13.894 -0.956 -25.631 1.00 87.12 276 TYR A CA 1
ATOM 2294 C C . TYR A 1 276 ? 12.518 -0.474 -25.151 1.00 87.12 276 TYR A C 1
ATOM 2296 O O . TYR A 1 276 ? 12.202 -0.482 -23.957 1.00 87.12 276 TYR A O 1
ATOM 2304 N N . ARG A 1 277 ? 11.671 -0.062 -26.099 1.00 85.75 277 ARG A N 1
ATOM 2305 C CA . ARG A 1 277 ? 10.250 0.267 -25.908 1.00 85.75 277 ARG A CA 1
ATOM 2306 C C . ARG A 1 277 ? 9.456 -0.267 -27.101 1.00 85.75 277 ARG A C 1
ATOM 2308 O O . ARG A 1 277 ? 10.060 -0.529 -28.136 1.00 85.75 277 ARG A O 1
ATOM 2315 N N . PRO A 1 278 ? 8.119 -0.401 -26.999 1.00 85.19 278 PRO A N 1
ATOM 2316 C CA . PRO A 1 278 ? 7.313 -0.826 -28.137 1.00 85.19 278 PRO A CA 1
ATOM 2317 C C . PRO A 1 278 ? 7.624 0.024 -29.372 1.00 85.19 278 PRO A C 1
ATOM 2319 O O . PRO A 1 278 ? 7.488 1.248 -29.320 1.00 85.19 278 PRO A O 1
ATOM 2322 N N . PHE A 1 279 ? 8.041 -0.641 -30.453 1.00 82.31 279 PHE A N 1
ATOM 2323 C CA . PHE A 1 279 ? 8.394 -0.025 -31.738 1.00 82.31 279 PHE A CA 1
ATOM 2324 C C . PHE A 1 279 ? 9.629 0.895 -31.695 1.00 82.31 279 PHE A C 1
ATOM 2326 O O . PHE A 1 279 ? 9.726 1.835 -32.484 1.00 82.31 279 PHE A O 1
ATOM 2333 N N . ASN A 1 280 ? 10.557 0.652 -30.766 1.00 76.19 280 ASN A N 1
ATOM 2334 C CA . ASN A 1 280 ? 11.785 1.424 -30.598 1.00 76.19 280 ASN A CA 1
ATOM 2335 C C . ASN A 1 280 ? 12.991 0.472 -30.505 1.00 76.19 280 ASN A C 1
ATOM 2337 O O . ASN A 1 280 ? 13.259 -0.069 -29.425 1.00 76.19 280 ASN A O 1
ATOM 2341 N N . ILE A 1 281 ? 13.645 0.269 -31.656 1.00 69.38 281 ILE A N 1
ATOM 2342 C CA . ILE A 1 281 ? 14.853 -0.550 -31.852 1.00 69.38 281 ILE A CA 1
ATOM 2343 C C . ILE A 1 281 ? 16.088 0.343 -31.767 1.00 69.38 281 ILE A C 1
ATOM 2345 O O . ILE A 1 281 ? 16.069 1.416 -32.416 1.00 69.38 281 ILE A O 1
#

Sequence (281 aa):
MANSIKLEKPILVIMGNPPYSVSSSNKSEWIIKLMKDYKKDLKERNIQPLDDDYIKFIRFAQWKIEQNKIGMIGIISNNSYLDGVIHRQMRKEILSKFNSIYILNLHGDSRKGEKTPEGRKDENVFDIQQGVAIAIFVKNKGNEKAVHYVDLYGLRKDKYKFLQENKISEINFEDLNPKQPYYFLTQKDFSSKRKYDNFFKIDDIFNIGSSGVNTARDYLLVGFTKEEVSLRIESIKKENYNLLMKNLESDLRRNEVKDIFKTHKIDNNIFYNYDYRPFNI

Radius of gyration: 24.54 Å; chains: 1; bounding box: 61×46×67 Å

pLDDT: mean 87.82, std 12.33, range [43.72, 98.5]

Foldseek 3Di:
DVVVCVPPADADEAEEAWDWDLPDPPPDPVLVVLLCQQQPPDPDPDLSSCSTRVNSVVSVVLVVCVVRQWYKYKYKYQCCLQFPQSRQSVLVSLQVAFAEKAKEWLFAQVVVVDADPVRHDWHALDPDNGTMMIMMTTGDPDPHHWQWYDYDTDDNVVVVVPVVPDDPVRDDTDTDDQDPDRRHSDDDDCVCVVVVVPDDDPVNVDVDDDDDDDPVCCVACPDLDPVVNVVSLVCLLVVPPPPPCVVLVPDPCNVVSSVVSNPDDDDPVPDDDDAPDVVRD